Protein AF-A0A7J6S966-F1 (afdb_monomer)

Nearest PDB structures (foldseek):
  6do1-assembly2_B  TM=3.096E-01  e=7.064E+00  Homo sapiens
  6rz5-assembly2_B  TM=2.310E-01  e=6.744E+00  Homo sapiens
  6os0-assembly1_A  TM=2.079E-01  e=9.324E+00  Homo sapiens

Foldseek 3Di:
DLLCLLLLQLLCLFPVRVPPCRNVVVDDSVRVVVVVVVCLVVVLVVLCVQQNDVLSVLSVVLVCLVNVPLSVVQLPDQCSLQSVLLSQLSVLVSVCSSVVHDPPPACQSVLSSLLSSLVSLLVVLVVCLVRLVSCVRSNTDHDCNVPVPCLVSLVVSVVSLVCNLCSQVVCCVV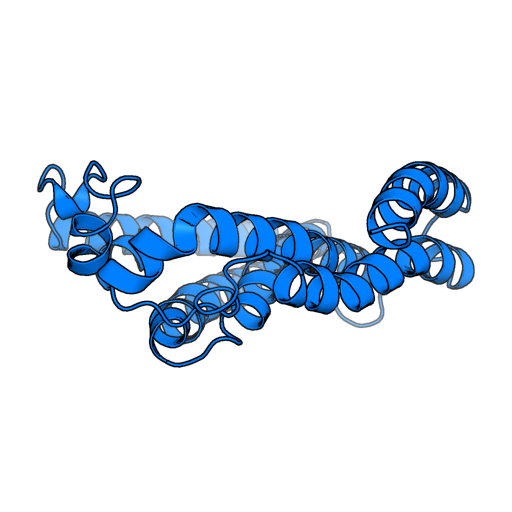VNDPVVSNVVSNVVSVVVNVVSVVD

Structure (mmCIF, N/CA/C/O backbone):
data_AF-A0A7J6S966-F1
#
_entry.id   AF-A0A7J6S966-F1
#
loop_
_atom_site.group_PDB
_atom_site.id
_atom_site.type_symbol
_atom_site.label_atom_id
_atom_site.label_alt_id
_atom_site.label_comp_id
_atom_site.label_asym_id
_atom_site.label_entity_id
_atom_site.label_seq_id
_atom_site.pdbx_PDB_ins_code
_atom_site.Cartn_x
_atom_site.Cartn_y
_atom_site.Cartn_z
_atom_site.occupancy
_atom_site.B_iso_or_equiv
_atom_site.auth_seq_id
_atom_site.auth_comp_id
_atom_site.auth_asym_id
_atom_site.auth_atom_id
_atom_site.pdbx_PDB_model_num
ATOM 1 N N . VAL A 1 1 ? 1.715 4.054 11.307 1.00 90.25 1 VAL A N 1
ATOM 2 C CA . VAL A 1 1 ? 1.375 4.825 12.532 1.00 90.25 1 VAL A CA 1
ATOM 3 C C . VAL A 1 1 ? 0.207 5.767 12.279 1.00 90.25 1 VAL A C 1
ATOM 5 O O . VAL A 1 1 ? -0.826 5.584 12.904 1.00 90.25 1 VAL A O 1
ATOM 8 N N . ILE A 1 2 ? 0.310 6.670 11.296 1.00 93.06 2 ILE A N 1
ATOM 9 C CA . ILE A 1 2 ? -0.736 7.652 10.942 1.00 93.06 2 ILE A CA 1
ATOM 10 C C . ILE A 1 2 ? -2.121 7.007 10.749 1.00 93.06 2 ILE A C 1
ATOM 12 O O . ILE A 1 2 ? -3.092 7.446 11.351 1.00 93.06 2 ILE A O 1
ATOM 16 N N . ASN A 1 3 ? -2.211 5.892 10.014 1.00 93.75 3 ASN A N 1
ATOM 17 C CA . ASN A 1 3 ? -3.479 5.167 9.851 1.00 93.75 3 ASN A CA 1
ATOM 18 C C . ASN A 1 3 ? -4.105 4.724 11.189 1.00 93.75 3 ASN A C 1
ATOM 20 O O . ASN A 1 3 ? -5.305 4.868 11.368 1.00 93.75 3 ASN A O 1
ATOM 24 N N . GLN A 1 4 ? -3.310 4.229 12.147 1.00 92.56 4 GLN A N 1
ATOM 25 C CA . GLN A 1 4 ? -3.840 3.850 13.466 1.00 92.56 4 GLN A CA 1
ATOM 26 C C . GLN A 1 4 ? -4.282 5.071 14.285 1.00 92.56 4 GLN A C 1
ATOM 28 O O . GLN A 1 4 ? -5.198 4.959 15.090 1.00 92.56 4 GLN A O 1
ATOM 33 N N . MET A 1 5 ? -3.657 6.237 14.080 1.00 94.81 5 MET A N 1
ATOM 34 C CA . MET A 1 5 ? -4.102 7.487 14.707 1.00 94.81 5 MET A CA 1
ATOM 35 C C . MET A 1 5 ? -5.484 7.897 14.188 1.00 94.81 5 MET A C 1
ATOM 37 O O . MET A 1 5 ? -6.343 8.267 14.980 1.00 94.81 5 MET A O 1
ATOM 41 N N . MET A 1 6 ? -5.716 7.779 12.878 1.00 93.50 6 MET A N 1
ATOM 42 C CA . MET A 1 6 ? -7.000 8.110 12.242 1.00 93.50 6 MET A CA 1
ATOM 43 C C . MET A 1 6 ? -8.108 7.092 12.547 1.00 93.50 6 MET A C 1
ATOM 45 O O . MET A 1 6 ? -9.288 7.439 12.569 1.00 93.50 6 MET A O 1
ATOM 49 N N . GLU A 1 7 ? -7.741 5.829 12.766 1.00 93.38 7 GLU A N 1
ATOM 50 C CA . GLU A 1 7 ? -8.684 4.726 12.981 1.00 93.38 7 GLU A CA 1
ATOM 51 C C . GLU A 1 7 ? -8.842 4.340 14.457 1.00 93.38 7 GLU A C 1
ATOM 53 O O . GLU A 1 7 ? -9.551 3.382 14.737 1.00 93.38 7 GLU A O 1
ATOM 58 N N . LYS A 1 8 ? -8.249 5.080 15.408 1.00 93.12 8 LYS A N 1
ATOM 59 C CA . LYS A 1 8 ? -8.198 4.726 16.842 1.00 93.12 8 LYS A CA 1
ATOM 60 C C . LYS A 1 8 ? -9.539 4.244 17.414 1.00 93.12 8 LYS A C 1
ATOM 62 O O . LYS A 1 8 ? -9.588 3.196 18.049 1.00 93.12 8 LYS A O 1
ATOM 67 N N . GLU A 1 9 ? -10.611 5.003 17.204 1.00 91.81 9 GLU A N 1
ATOM 68 C CA . GLU A 1 9 ? -11.943 4.679 17.737 1.00 91.81 9 GLU A CA 1
ATOM 69 C C . GLU A 1 9 ? -12.548 3.445 17.059 1.00 91.81 9 GLU A C 1
ATOM 71 O O . GLU A 1 9 ? -13.099 2.569 17.717 1.00 91.81 9 GLU A O 1
ATOM 76 N N . ARG A 1 10 ? -12.386 3.328 15.737 1.00 92.38 10 ARG A N 1
ATOM 77 C CA . ARG A 1 10 ? -12.873 2.175 14.962 1.00 92.38 10 ARG A CA 1
ATOM 78 C C . ARG A 1 10 ? -12.111 0.908 15.310 1.00 92.38 10 ARG A C 1
ATOM 80 O O . ARG A 1 10 ? -12.701 -0.162 15.412 1.00 92.38 10 ARG A O 1
ATOM 87 N N . ASP A 1 11 ? -10.808 1.039 15.529 1.00 92.12 11 ASP A N 1
ATOM 88 C CA . ASP A 1 11 ? -9.942 -0.052 15.941 1.00 92.12 11 ASP A CA 1
ATOM 89 C C . ASP A 1 11 ? -10.352 -0.612 17.310 1.00 92.12 11 ASP A C 1
ATOM 91 O O . ASP A 1 11 ? -10.197 -1.814 17.521 1.00 92.12 11 ASP A O 1
ATOM 95 N N . ALA A 1 12 ? -10.911 0.206 18.210 1.00 91.75 12 ALA A N 1
ATOM 96 C CA . ALA A 1 12 ? -11.446 -0.252 19.495 1.00 91.75 12 ALA A CA 1
ATOM 97 C C . ALA A 1 12 ? -12.686 -1.156 19.342 1.00 91.75 12 ALA A C 1
ATOM 99 O O . ALA A 1 12 ? -12.922 -2.020 20.186 1.00 91.75 12 ALA A O 1
ATOM 100 N N . ASN A 1 13 ? -13.430 -1.006 18.241 1.00 91.50 13 ASN A N 1
ATOM 101 C CA . ASN A 1 13 ? -14.691 -1.707 17.984 1.00 91.50 13 ASN A CA 1
ATOM 102 C C . ASN A 1 13 ? -14.534 -3.029 17.209 1.00 91.50 13 ASN A C 1
ATOM 104 O O . ASN A 1 13 ? -15.529 -3.714 16.983 1.00 91.50 13 ASN A O 1
ATOM 108 N N . MET A 1 14 ? -13.316 -3.414 16.804 1.00 91.00 14 MET A N 1
ATOM 109 C CA . MET A 1 14 ? -13.067 -4.691 16.113 1.00 91.00 14 MET A CA 1
ATOM 110 C C . MET A 1 14 ? -12.259 -5.646 16.992 1.00 91.00 14 MET A C 1
ATOM 112 O O . MET A 1 14 ? -11.242 -5.263 17.583 1.00 91.00 14 MET A O 1
ATOM 116 N N . ALA A 1 15 ? -12.646 -6.926 17.026 1.00 89.69 15 ALA A N 1
ATOM 117 C CA . ALA A 1 15 ? -12.010 -7.926 17.886 1.00 89.69 15 ALA A CA 1
ATOM 118 C C . ALA A 1 15 ? -10.508 -8.074 17.596 1.00 89.69 15 ALA A C 1
ATOM 120 O O . ALA A 1 15 ? -9.700 -8.219 18.516 1.00 89.69 15 ALA A O 1
ATOM 121 N N . ARG A 1 16 ? -10.134 -7.959 16.317 1.00 88.69 16 ARG A N 1
ATOM 122 C CA . ARG A 1 16 ? -8.750 -8.056 15.839 1.00 88.69 16 ARG A CA 1
ATOM 123 C C . ARG A 1 16 ? -7.862 -6.887 16.278 1.00 88.69 16 ARG A C 1
ATOM 125 O O . ARG A 1 16 ? -6.660 -7.068 16.456 1.00 88.69 16 ARG A O 1
ATOM 132 N N . THR A 1 17 ? -8.406 -5.678 16.399 1.00 92.00 17 THR A N 1
ATOM 133 C CA . THR A 1 17 ? -7.600 -4.445 16.511 1.00 92.00 17 THR A CA 1
ATOM 134 C C . THR A 1 17 ? -7.742 -3.723 17.840 1.00 92.00 17 THR A C 1
ATOM 136 O O . THR A 1 17 ? -6.920 -2.855 18.128 1.00 92.00 17 THR A O 1
ATOM 139 N N . LYS A 1 18 ? -8.698 -4.119 18.687 1.00 91.75 18 LYS A N 1
ATOM 140 C CA . LYS A 1 18 ? -8.921 -3.506 20.005 1.00 91.75 18 LYS A CA 1
ATOM 141 C C . LYS A 1 18 ? -7.689 -3.516 20.913 1.00 91.75 18 LYS A C 1
ATOM 143 O O . LYS A 1 18 ? -7.536 -2.642 21.753 1.00 91.75 18 LYS A O 1
ATOM 148 N N . ASN A 1 19 ? -6.781 -4.473 20.704 1.00 94.06 19 ASN A N 1
ATOM 149 C CA . ASN A 1 19 ? -5.549 -4.632 21.481 1.00 94.06 19 ASN A CA 1
ATOM 150 C C . ASN A 1 19 ? -4.352 -3.834 20.923 1.00 94.06 19 ASN A C 1
ATOM 152 O O . ASN A 1 19 ? -3.231 -3.981 21.415 1.00 94.06 19 ASN A O 1
ATOM 156 N N . ARG A 1 20 ? -4.547 -3.011 19.881 1.00 93.62 20 ARG A N 1
ATOM 157 C CA . ARG A 1 20 ? -3.479 -2.166 19.321 1.00 93.62 20 ARG A CA 1
ATOM 158 C C . ARG A 1 20 ? -3.015 -1.106 20.339 1.00 93.62 20 ARG A C 1
ATOM 160 O O . ARG A 1 20 ? -3.783 -0.731 21.229 1.00 93.62 20 ARG A O 1
ATOM 167 N N . PRO A 1 21 ? -1.786 -0.568 20.206 1.00 93.25 21 PRO A N 1
ATOM 168 C CA . PRO A 1 21 ? -1.226 0.370 21.185 1.00 93.25 21 PRO A CA 1
ATOM 169 C C . PRO A 1 21 ? -2.032 1.662 21.401 1.00 93.25 21 PRO A C 1
ATOM 171 O O . PRO A 1 21 ? -2.070 2.166 22.518 1.00 93.25 21 PRO A O 1
ATOM 174 N N . LEU A 1 22 ? -2.685 2.191 20.357 1.00 93.00 22 LEU A N 1
ATOM 175 C CA . LEU A 1 22 ? -3.459 3.439 20.432 1.00 93.00 22 LEU A CA 1
ATOM 176 C C . LEU A 1 22 ? -4.863 3.269 21.051 1.00 93.00 22 LEU A C 1
ATOM 178 O O . LEU A 1 22 ? -5.199 4.060 21.934 1.00 93.00 22 LEU A O 1
ATOM 182 N N . PRO A 1 23 ? -5.680 2.264 20.665 1.00 91.50 23 PRO A N 1
ATOM 183 C CA . PRO A 1 23 ? -6.947 1.976 21.347 1.00 91.50 23 PRO A CA 1
ATOM 184 C C . PRO A 1 23 ? -6.775 1.626 22.829 1.00 91.50 23 PRO A C 1
ATOM 186 O O . PRO A 1 23 ? -7.567 2.061 23.655 1.00 91.50 23 PRO A O 1
ATOM 189 N N . THR A 1 24 ? -5.713 0.887 23.175 1.00 92.38 24 THR A N 1
ATOM 190 C CA . THR A 1 24 ? -5.420 0.480 24.565 1.00 92.38 24 THR A CA 1
ATOM 191 C C . THR A 1 24 ? -4.757 1.568 25.409 1.00 92.38 24 THR A C 1
ATOM 193 O O . THR A 1 24 ? -4.540 1.363 26.599 1.00 92.38 24 THR A O 1
ATOM 196 N N . GLY A 1 25 ? -4.390 2.707 24.814 1.00 91.62 25 GLY A N 1
ATOM 197 C CA . GLY A 1 25 ? -3.729 3.806 25.522 1.00 91.62 25 GLY A CA 1
ATOM 198 C C . GLY A 1 25 ? -2.271 3.545 25.920 1.00 91.62 25 GLY A C 1
ATOM 199 O O . GLY A 1 25 ? -1.690 4.374 26.612 1.00 91.62 25 GLY A O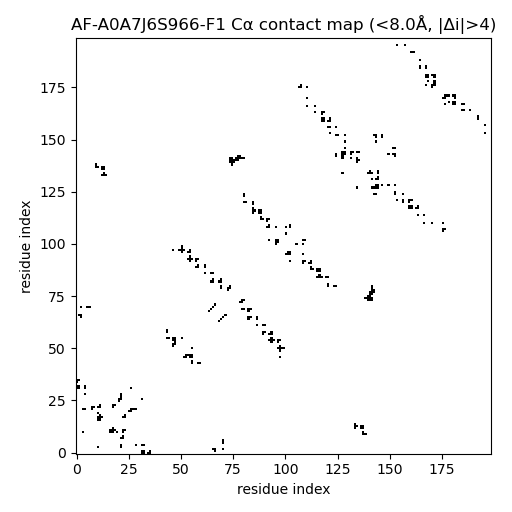 1
ATOM 200 N N . ARG A 1 26 ? -1.646 2.447 25.463 1.00 93.94 26 ARG A N 1
ATOM 201 C CA . ARG A 1 26 ? -0.211 2.166 25.699 1.00 93.94 26 ARG A CA 1
ATOM 202 C C . ARG A 1 26 ? 0.707 3.220 25.078 1.00 93.94 26 ARG A C 1
ATOM 204 O O . ARG A 1 26 ? 1.833 3.391 25.527 1.00 93.94 26 ARG A O 1
ATOM 211 N N . ILE A 1 27 ? 0.237 3.885 24.022 1.00 94.50 27 ILE A N 1
ATOM 212 C CA . ILE A 1 27 ? 0.906 5.016 23.376 1.00 94.50 27 ILE A CA 1
ATOM 213 C C . ILE A 1 27 ? -0.102 6.162 23.277 1.00 94.50 27 ILE A C 1
ATOM 215 O O . ILE A 1 27 ? -1.255 5.954 22.897 1.00 94.50 27 ILE A O 1
ATOM 219 N N . THR A 1 28 ? 0.329 7.379 23.601 1.00 94.56 28 THR A N 1
ATOM 220 C CA . THR A 1 28 ? -0.503 8.586 23.473 1.00 94.56 28 THR A CA 1
ATOM 221 C C . THR A 1 28 ? -0.520 9.115 22.032 1.00 94.56 28 THR A C 1
ATOM 223 O O . THR A 1 28 ? 0.403 8.880 21.250 1.00 94.56 28 THR A O 1
ATOM 226 N N . MET A 1 29 ? -1.559 9.874 21.664 1.00 94.06 29 MET A N 1
ATOM 227 C CA . MET A 1 29 ? -1.665 10.474 20.322 1.00 94.06 29 MET A CA 1
ATOM 228 C C . MET A 1 29 ? -0.462 11.370 19.959 1.00 94.06 29 MET A C 1
ATOM 230 O O . MET A 1 29 ? 0.039 11.226 18.842 1.00 94.06 29 MET A O 1
ATOM 234 N N . PRO A 1 30 ? 0.069 12.228 20.861 1.00 95.62 30 PRO A N 1
ATOM 235 C CA . PRO A 1 30 ? 1.265 13.017 20.567 1.00 95.62 30 PRO A CA 1
ATOM 236 C C . PRO A 1 30 ? 2.510 12.155 20.333 1.00 95.62 30 PRO A C 1
ATOM 238 O O . PRO A 1 30 ? 3.232 12.390 19.368 1.00 95.62 30 PRO A O 1
ATOM 241 N N . GLN A 1 31 ? 2.737 11.117 21.149 1.00 96.00 31 GLN A N 1
ATOM 242 C CA . GLN A 1 31 ? 3.871 10.197 20.967 1.00 96.00 31 GLN A CA 1
ATOM 243 C C . GLN A 1 31 ? 3.808 9.485 19.612 1.00 96.00 31 GLN A C 1
ATOM 245 O O . GLN A 1 31 ? 4.813 9.402 18.906 1.00 96.00 31 GLN A O 1
ATOM 250 N N . ALA A 1 32 ? 2.621 9.013 19.218 1.00 95.94 32 ALA A N 1
ATOM 251 C CA . ALA A 1 32 ? 2.421 8.410 17.905 1.00 95.94 32 ALA A CA 1
ATOM 252 C C . ALA A 1 32 ? 2.655 9.417 16.767 1.00 95.94 32 ALA A C 1
ATOM 254 O O . ALA A 1 32 ? 3.269 9.058 15.765 1.00 95.94 32 ALA A O 1
ATOM 255 N N . GLY A 1 33 ? 2.221 10.671 16.931 1.00 96.38 33 GLY A N 1
ATOM 256 C CA . GLY A 1 33 ? 2.454 11.746 15.963 1.00 96.38 33 GLY A CA 1
ATOM 257 C C . GLY A 1 33 ? 3.937 12.068 15.777 1.00 96.38 33 GLY A C 1
ATOM 258 O O . GLY A 1 33 ? 4.413 12.106 14.644 1.00 96.38 33 GLY A O 1
ATOM 259 N N . VAL A 1 34 ? 4.687 12.212 16.875 1.00 97.31 34 VAL A N 1
ATOM 260 C CA . VAL A 1 34 ? 6.143 12.436 16.835 1.00 97.31 34 VAL A CA 1
ATOM 261 C C . VAL A 1 34 ? 6.847 11.256 16.173 1.00 97.31 34 VAL A C 1
ATOM 263 O O . VAL A 1 34 ? 7.631 11.451 15.248 1.00 97.31 34 VAL A O 1
ATOM 266 N N . PHE A 1 35 ? 6.528 10.024 16.579 1.00 96.81 35 PHE A N 1
ATOM 267 C CA . PHE A 1 35 ? 7.128 8.829 15.987 1.00 96.81 35 PHE A CA 1
ATOM 268 C C . PHE A 1 35 ? 6.816 8.712 14.486 1.00 96.81 35 PHE A C 1
ATOM 270 O O . PHE A 1 35 ? 7.702 8.399 13.689 1.00 96.81 35 PHE A O 1
ATOM 277 N N . ALA A 1 36 ? 5.582 9.019 14.073 1.00 96.12 36 ALA A N 1
ATOM 278 C CA . ALA A 1 36 ? 5.199 9.060 12.664 1.00 96.12 36 ALA A CA 1
ATOM 279 C C . ALA A 1 36 ? 5.984 10.121 11.880 1.00 96.12 36 ALA A C 1
ATOM 281 O O . ALA A 1 36 ? 6.499 9.814 10.808 1.00 96.12 36 ALA A O 1
ATOM 282 N N . GLY A 1 37 ? 6.101 11.340 12.414 1.00 96.69 37 GLY A N 1
ATOM 283 C CA . GLY A 1 37 ? 6.846 12.426 11.778 1.00 96.69 37 GLY A CA 1
ATOM 284 C C . GLY A 1 37 ? 8.329 12.095 11.627 1.00 96.69 37 GLY A C 1
ATOM 285 O O . GLY A 1 37 ? 8.873 12.195 10.533 1.00 96.69 37 GLY A O 1
ATOM 286 N N . VAL A 1 38 ? 8.967 11.613 12.697 1.00 97.62 38 VAL A N 1
ATOM 287 C CA . VAL A 1 38 ? 10.391 11.240 12.690 1.00 97.62 38 VAL A CA 1
ATOM 288 C C . VAL A 1 38 ? 10.661 10.113 11.694 1.00 97.62 38 VAL A C 1
ATOM 290 O O . VAL A 1 38 ? 11.548 10.244 10.855 1.00 97.62 38 VAL A O 1
ATOM 293 N N . THR A 1 39 ? 9.885 9.027 11.734 1.00 96.69 39 THR A N 1
ATOM 294 C CA . THR A 1 39 ? 10.091 7.888 10.820 1.00 96.69 39 THR A CA 1
ATOM 295 C C . THR A 1 39 ? 9.811 8.246 9.362 1.00 96.69 39 THR A C 1
ATOM 297 O O . THR A 1 39 ? 10.560 7.821 8.484 1.00 96.69 39 THR A O 1
ATOM 300 N N . CYS A 1 40 ? 8.788 9.064 9.091 1.00 96.19 40 CYS A N 1
ATOM 301 C CA . CYS A 1 40 ? 8.481 9.530 7.739 1.00 96.19 40 CYS A CA 1
ATOM 302 C C . CYS A 1 40 ? 9.595 10.430 7.185 1.00 96.19 40 CYS A C 1
ATOM 304 O O . CYS A 1 40 ? 10.051 10.217 6.060 1.00 96.19 40 CYS A O 1
ATOM 306 N N . SER A 1 41 ? 10.070 11.397 7.975 1.00 96.75 41 SER A N 1
ATOM 307 C CA . SER A 1 41 ? 11.142 12.312 7.569 1.00 96.75 41 SER A CA 1
ATOM 308 C C . SER A 1 41 ? 12.471 11.585 7.377 1.00 96.75 41 SER A C 1
ATOM 310 O O . SER A 1 41 ? 13.112 11.760 6.344 1.00 96.75 41 SER A O 1
ATOM 312 N N . LEU A 1 42 ? 12.864 10.721 8.321 1.00 97.81 42 LEU A N 1
ATOM 313 C CA . LEU A 1 42 ? 14.101 9.941 8.216 1.00 97.81 42 LEU A CA 1
ATOM 314 C C . LEU A 1 42 ? 14.062 8.968 7.036 1.00 97.81 42 LEU A C 1
ATOM 316 O O . LEU A 1 42 ? 15.010 8.924 6.260 1.00 97.81 42 LEU A O 1
ATOM 320 N N . GLY A 1 43 ? 12.965 8.225 6.857 1.00 96.56 43 GLY A N 1
ATOM 321 C CA . GLY A 1 43 ? 12.821 7.299 5.731 1.00 96.56 43 GLY A CA 1
ATOM 322 C C . GLY A 1 43 ? 12.892 8.012 4.379 1.00 96.56 43 GLY A C 1
ATOM 323 O O . GLY A 1 43 ? 13.586 7.557 3.473 1.00 96.56 43 GLY A O 1
ATOM 324 N N . THR A 1 44 ? 12.244 9.175 4.267 1.00 96.75 44 THR A N 1
ATOM 325 C CA . THR A 1 44 ? 12.307 10.008 3.056 1.00 96.75 44 THR A CA 1
ATOM 326 C C . THR A 1 44 ? 13.719 10.533 2.811 1.00 96.75 44 THR A C 1
ATOM 328 O O . THR A 1 44 ? 14.205 10.462 1.685 1.00 96.75 44 THR A O 1
ATOM 331 N N . ALA A 1 45 ? 14.404 11.016 3.853 1.00 97.69 45 ALA A N 1
ATOM 332 C CA . ALA A 1 45 ? 15.779 11.492 3.743 1.00 97.69 45 ALA A CA 1
ATOM 333 C C . ALA A 1 45 ? 16.732 10.371 3.305 1.00 97.69 45 ALA A C 1
ATOM 335 O O . ALA A 1 45 ? 17.569 10.592 2.433 1.00 97.69 45 ALA A O 1
ATOM 336 N N . ILE A 1 46 ? 16.586 9.160 3.848 1.00 97.38 46 ILE A N 1
ATOM 337 C CA . ILE A 1 46 ? 17.381 7.997 3.429 1.00 97.38 46 ILE A CA 1
ATOM 338 C C . ILE A 1 46 ? 17.148 7.702 1.946 1.00 97.38 46 ILE A C 1
ATOM 340 O O . ILE A 1 46 ? 18.110 7.601 1.191 1.00 97.38 46 ILE A O 1
ATOM 344 N N . LEU A 1 47 ? 15.889 7.624 1.502 1.00 96.81 47 LEU A N 1
ATOM 345 C CA . LEU A 1 47 ? 15.575 7.364 0.093 1.00 96.81 47 LEU A CA 1
ATOM 346 C C . LEU A 1 47 ? 16.109 8.456 -0.836 1.00 96.81 47 LEU A C 1
ATOM 348 O O . LEU A 1 47 ? 16.616 8.137 -1.909 1.00 96.81 47 LEU A O 1
ATOM 352 N N . PHE A 1 48 ? 16.052 9.716 -0.404 1.00 96.94 48 PHE A N 1
ATOM 353 C CA . PHE A 1 48 ? 16.610 10.835 -1.156 1.00 96.94 48 PHE A CA 1
ATOM 354 C C . PHE A 1 48 ? 18.126 10.709 -1.329 1.00 96.94 48 PHE A C 1
ATOM 356 O O . PHE A 1 48 ? 18.639 10.916 -2.423 1.00 96.94 48 PHE A O 1
ATOM 363 N N . ASN A 1 49 ? 18.842 10.335 -0.267 1.00 96.62 49 ASN A N 1
ATOM 364 C CA . ASN A 1 49 ? 20.297 10.189 -0.316 1.00 96.62 49 ASN A CA 1
ATOM 365 C C . ASN A 1 49 ? 20.742 8.946 -1.100 1.00 96.62 49 ASN A C 1
ATOM 367 O O . ASN A 1 49 ? 21.773 8.990 -1.761 1.00 96.62 49 ASN A O 1
ATOM 371 N N . VAL A 1 50 ? 19.987 7.846 -1.030 1.00 95.06 50 VAL A N 1
ATOM 372 C CA . VAL A 1 50 ? 20.375 6.572 -1.660 1.00 95.06 50 VAL A CA 1
ATOM 373 C C . VAL A 1 50 ? 19.958 6.499 -3.130 1.00 95.06 50 VAL A C 1
ATOM 375 O O . VAL A 1 50 ? 20.736 6.030 -3.952 1.00 95.06 50 VAL A O 1
ATOM 378 N N . GLY A 1 51 ? 18.746 6.939 -3.473 1.00 92.12 51 GLY A N 1
ATOM 379 C CA . GLY A 1 51 ? 18.195 6.801 -4.828 1.00 92.12 51 GLY A CA 1
ATOM 380 C C . GLY A 1 51 ? 17.762 8.115 -5.482 1.00 92.12 51 GLY A C 1
ATOM 381 O O . GLY A 1 51 ? 17.190 8.099 -6.570 1.00 92.12 51 GLY A O 1
ATOM 382 N N . GLY A 1 52 ? 18.009 9.256 -4.837 1.00 95.19 52 GLY A N 1
ATOM 383 C CA . GLY A 1 52 ? 17.701 10.575 -5.381 1.00 95.19 52 GLY A CA 1
ATOM 384 C C . GLY A 1 52 ? 16.251 11.037 -5.164 1.00 95.19 52 GLY A C 1
ATOM 385 O O . GLY A 1 52 ? 15.495 10.464 -4.373 1.00 95.19 52 GLY A O 1
ATOM 386 N N . PRO A 1 53 ? 15.824 12.103 -5.866 1.00 95.62 53 PRO A N 1
ATOM 387 C CA . PRO A 1 53 ? 14.525 12.738 -5.638 1.00 95.62 53 PRO A CA 1
ATOM 388 C C . PRO A 1 53 ? 13.330 11.860 -6.028 1.00 95.62 53 PRO A C 1
ATOM 390 O O . PRO A 1 53 ? 12.286 11.939 -5.384 1.00 95.62 53 PRO A O 1
ATOM 393 N N . MET A 1 54 ? 13.468 11.010 -7.050 1.00 95.44 54 MET A N 1
ATOM 394 C CA . MET A 1 54 ? 12.364 10.193 -7.561 1.00 95.44 54 MET A CA 1
ATOM 395 C C . MET A 1 54 ? 11.828 9.171 -6.537 1.00 95.44 54 MET A C 1
ATOM 397 O O . MET A 1 54 ? 10.634 9.229 -6.230 1.00 95.44 54 MET A O 1
ATOM 401 N N . PRO A 1 55 ? 12.640 8.277 -5.933 1.00 96.00 55 PRO A N 1
ATOM 402 C CA . PRO A 1 55 ? 12.129 7.321 -4.948 1.00 96.00 55 PRO A CA 1
ATOM 403 C C . PRO A 1 55 ? 11.601 8.007 -3.684 1.00 96.00 55 PRO A C 1
ATOM 405 O O . PRO A 1 55 ? 10.605 7.555 -3.119 1.00 96.00 55 PRO A O 1
ATOM 408 N N . ALA A 1 56 ? 12.206 9.124 -3.266 1.00 96.88 56 AL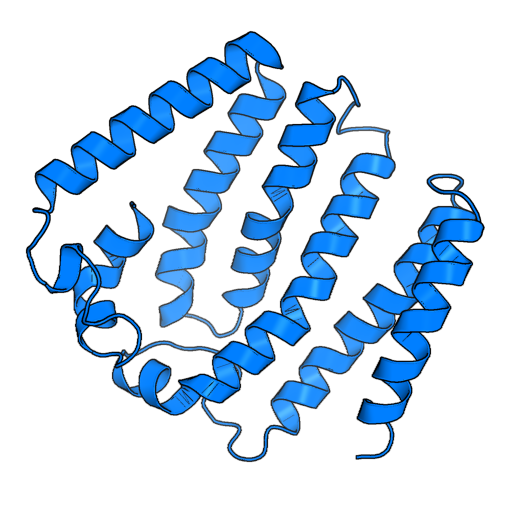A A N 1
ATOM 409 C CA . ALA A 1 56 ? 11.710 9.926 -2.149 1.00 96.88 56 ALA A CA 1
ATOM 410 C C . ALA A 1 56 ? 10.323 10.529 -2.445 1.00 96.88 56 ALA A C 1
ATOM 412 O O . ALA A 1 56 ? 9.422 10.455 -1.607 1.00 96.88 56 ALA A O 1
ATOM 413 N N . ALA A 1 57 ? 10.119 11.065 -3.654 1.00 96.25 57 ALA A N 1
ATOM 414 C CA . ALA A 1 57 ? 8.831 11.603 -4.086 1.00 96.25 57 ALA A CA 1
ATOM 415 C C . ALA A 1 57 ? 7.750 10.515 -4.155 1.00 96.25 57 ALA A C 1
ATOM 417 O O . ALA A 1 57 ? 6.634 10.723 -3.669 1.00 96.25 57 ALA A O 1
ATOM 418 N N . VAL A 1 58 ? 8.075 9.332 -4.690 1.00 96.00 58 VAL A N 1
ATOM 419 C CA . VAL A 1 58 ? 7.147 8.188 -4.723 1.00 96.00 58 VAL A CA 1
ATOM 420 C C . VAL A 1 58 ? 6.821 7.703 -3.306 1.00 96.00 58 VAL A C 1
ATOM 422 O O . VAL A 1 58 ? 5.659 7.416 -3.014 1.00 96.00 58 VAL A O 1
ATOM 425 N N . ALA A 1 59 ? 7.790 7.676 -2.387 1.00 96.62 59 ALA A N 1
ATOM 426 C CA . ALA A 1 59 ? 7.565 7.300 -0.988 1.00 96.62 59 ALA A CA 1
ATOM 427 C C . ALA A 1 59 ? 6.624 8.264 -0.254 1.00 96.62 59 ALA A C 1
ATOM 429 O O . ALA A 1 59 ? 5.661 7.827 0.382 1.00 96.62 59 ALA A O 1
ATOM 430 N N . LEU A 1 60 ? 6.849 9.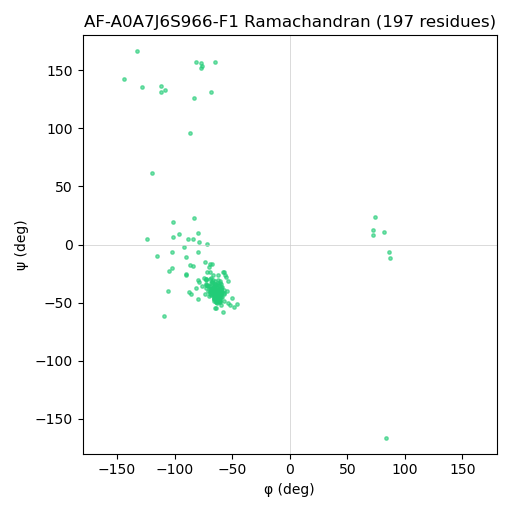574 -0.391 1.00 96.38 60 LEU A N 1
ATOM 431 C CA . LEU A 1 60 ? 5.957 10.595 0.165 1.00 96.38 60 LEU A CA 1
ATOM 432 C C . LEU A 1 60 ? 4.558 10.509 -0.448 1.00 96.38 60 LEU A C 1
ATOM 434 O O . LEU A 1 60 ? 3.564 10.547 0.278 1.00 96.38 60 LEU A O 1
ATOM 438 N N . SER A 1 61 ? 4.478 10.318 -1.766 1.00 95.88 61 SER A N 1
ATOM 439 C CA . SER A 1 61 ? 3.208 10.125 -2.472 1.00 95.88 61 SER A CA 1
ATOM 440 C C . SER A 1 61 ? 2.477 8.881 -1.971 1.00 95.88 61 SER A C 1
ATOM 442 O O . SER A 1 61 ? 1.265 8.917 -1.789 1.00 95.88 61 SER A O 1
ATOM 444 N N . THR A 1 62 ? 3.203 7.803 -1.664 1.00 96.00 62 THR A N 1
ATOM 445 C CA . THR A 1 62 ? 2.642 6.577 -1.075 1.00 96.00 62 THR A CA 1
ATOM 446 C C . THR A 1 62 ? 2.062 6.850 0.310 1.00 96.00 62 THR A C 1
ATOM 448 O O . THR A 1 62 ? 0.929 6.457 0.594 1.00 96.00 62 THR A O 1
ATOM 451 N N . ALA A 1 63 ? 2.800 7.558 1.170 1.00 95.44 63 ALA A N 1
ATOM 452 C CA . ALA A 1 63 ? 2.328 7.925 2.502 1.00 95.44 63 ALA A CA 1
ATOM 453 C C . ALA A 1 63 ? 1.081 8.825 2.436 1.00 95.44 63 ALA A C 1
ATOM 455 O O . ALA A 1 63 ? 0.105 8.578 3.152 1.00 95.44 63 ALA A O 1
ATOM 456 N N . ALA A 1 64 ? 1.082 9.823 1.549 1.00 95.25 64 ALA A N 1
ATOM 457 C CA . ALA A 1 64 ? -0.055 10.710 1.317 1.00 95.25 64 ALA A CA 1
ATOM 458 C C . ALA A 1 64 ? -1.266 9.945 0.763 1.00 95.25 64 ALA A C 1
ATOM 460 O O . ALA A 1 64 ? -2.354 10.034 1.328 1.00 95.25 64 ALA A O 1
ATOM 461 N N . LEU A 1 65 ? -1.084 9.120 -0.273 1.00 95.69 65 LEU A N 1
ATOM 462 C CA . LEU A 1 65 ? -2.147 8.302 -0.860 1.00 95.69 65 LEU A CA 1
ATOM 463 C C . LEU A 1 65 ? -2.762 7.360 0.180 1.00 95.69 65 LEU A C 1
ATOM 465 O O . LEU A 1 65 ? -3.984 7.269 0.299 1.00 95.69 65 LEU A O 1
ATOM 469 N N . TYR A 1 66 ? -1.928 6.696 0.980 1.00 95.00 66 TYR A N 1
ATOM 470 C CA . TYR A 1 66 ? -2.403 5.764 1.995 1.00 95.00 66 TYR A CA 1
ATOM 471 C C . TYR A 1 66 ? -3.198 6.477 3.098 1.00 95.00 66 TYR A C 1
ATOM 473 O O . TYR A 1 66 ? -4.277 6.029 3.476 1.00 95.00 66 TYR A O 1
ATOM 481 N N . THR A 1 67 ? -2.685 7.595 3.615 1.00 93.88 67 THR A N 1
ATOM 482 C CA . THR A 1 67 ? -3.252 8.255 4.803 1.00 93.88 67 THR A CA 1
ATOM 483 C C . THR A 1 67 ? -4.355 9.254 4.475 1.00 93.88 67 THR A C 1
ATOM 485 O O . THR A 1 67 ? -5.372 9.288 5.160 1.00 93.88 67 THR A O 1
ATOM 488 N N . MET A 1 68 ? -4.196 10.047 3.418 1.00 94.12 68 MET A N 1
ATOM 489 C CA . MET A 1 68 ? -5.130 11.119 3.062 1.00 94.12 68 MET A CA 1
ATOM 490 C C . MET A 1 68 ? -6.248 10.647 2.134 1.00 94.12 68 MET A C 1
ATOM 492 O O . MET A 1 68 ? -7.324 11.241 2.142 1.00 94.12 68 MET A O 1
ATOM 496 N N . VAL A 1 69 ? -6.023 9.589 1.347 1.00 94.56 69 VAL A N 1
ATOM 497 C CA . VAL A 1 69 ? -7.017 9.087 0.384 1.00 94.56 69 VAL A CA 1
ATOM 498 C C . VAL A 1 69 ? -7.584 7.749 0.838 1.00 94.56 69 VAL A C 1
ATOM 500 O O . VAL A 1 69 ? -8.780 7.655 1.110 1.00 94.56 69 VAL A O 1
ATOM 503 N N . TYR A 1 70 ? -6.747 6.721 0.973 1.00 94.31 70 TYR A N 1
ATOM 504 C CA . TYR A 1 70 ? -7.213 5.367 1.276 1.00 94.31 70 TYR A CA 1
ATOM 505 C C . TYR A 1 70 ? -7.876 5.260 2.655 1.00 94.31 70 TYR A C 1
ATOM 507 O O . TYR A 1 70 ? -9.030 4.836 2.731 1.00 94.31 70 TYR A O 1
ATOM 515 N N . THR A 1 71 ? -7.206 5.678 3.736 1.00 93.06 71 THR A N 1
ATOM 516 C CA . THR A 1 71 ? -7.751 5.595 5.105 1.00 93.06 71 THR A CA 1
ATOM 517 C C . THR A 1 71 ? -9.158 6.208 5.240 1.00 93.06 71 THR A C 1
ATOM 519 O O . THR A 1 71 ? -10.058 5.502 5.700 1.00 93.06 71 THR A O 1
ATOM 522 N N . PRO A 1 72 ? -9.432 7.458 4.809 1.00 93.50 72 PRO A N 1
ATOM 523 C CA . PRO A 1 72 ? -10.786 8.008 4.885 1.00 93.50 72 PRO A CA 1
ATOM 524 C C . PRO A 1 72 ? -11.756 7.380 3.876 1.00 93.50 72 PRO A C 1
ATOM 526 O O . PRO A 1 72 ? -12.966 7.408 4.104 1.00 93.50 72 PRO A O 1
ATOM 529 N N . MET A 1 73 ? -11.276 6.811 2.767 1.00 93.81 73 MET A N 1
ATOM 530 C CA . MET A 1 73 ? -12.144 6.161 1.784 1.00 93.81 73 MET A CA 1
ATOM 531 C C . MET A 1 73 ? -12.784 4.882 2.326 1.00 93.81 73 MET A C 1
ATOM 533 O O . MET A 1 73 ? -13.920 4.590 1.956 1.00 93.81 73 MET A O 1
ATOM 537 N N . LYS A 1 74 ? -12.133 4.172 3.258 1.00 92.38 74 LYS A N 1
ATOM 538 C CA . LYS A 1 74 ? -12.670 2.929 3.846 1.00 92.38 74 LYS A CA 1
ATOM 539 C C . LYS A 1 74 ? -14.047 3.080 4.502 1.00 92.38 74 LYS A C 1
ATOM 541 O O . LYS A 1 74 ? -14.772 2.099 4.629 1.00 92.38 74 LYS A O 1
ATOM 546 N N . VAL A 1 75 ? -14.418 4.287 4.930 1.00 92.19 75 VAL A N 1
ATOM 547 C CA . VAL A 1 75 ? -15.733 4.578 5.538 1.00 92.19 75 VAL A CA 1
ATOM 548 C C . VAL A 1 75 ? -16.699 5.266 4.575 1.00 92.19 75 VAL A C 1
ATOM 550 O O . VAL A 1 75 ? -17.865 5.462 4.904 1.00 92.19 75 VAL A O 1
ATOM 553 N N . LYS A 1 76 ? -16.227 5.645 3.382 1.00 91.62 76 LYS A N 1
ATOM 554 C CA . LYS A 1 76 ? -17.006 6.384 2.380 1.00 91.62 76 LYS A CA 1
ATOM 555 C C . LYS A 1 76 ? -17.437 5.499 1.216 1.00 91.62 76 LYS A C 1
ATOM 557 O O . LYS A 1 76 ? -18.570 5.635 0.761 1.00 91.62 76 LYS A O 1
ATOM 562 N N . SER A 1 77 ? -16.561 4.607 0.749 1.00 92.31 77 SER A N 1
ATOM 563 C CA . SER A 1 77 ? -16.730 3.900 -0.521 1.00 92.31 77 SER A CA 1
ATOM 564 C C . SER A 1 77 ? -16.217 2.450 -0.482 1.00 92.31 77 SER A C 1
ATOM 566 O O . SER A 1 77 ? -15.138 2.206 0.073 1.00 92.31 77 SER A O 1
ATOM 568 N N . PRO A 1 78 ? -16.915 1.504 -1.146 1.00 87.88 78 PRO A N 1
ATOM 569 C CA . PRO A 1 78 ? -16.448 0.127 -1.332 1.00 87.88 78 PRO A CA 1
ATOM 570 C C . PRO A 1 78 ? -15.220 0.017 -2.245 1.00 87.88 78 PRO A C 1
ATOM 572 O O . PRO A 1 78 ? -14.505 -0.979 -2.178 1.00 87.88 78 PRO A O 1
ATOM 575 N N . TYR A 1 79 ? -14.912 1.057 -3.027 1.00 89.25 79 TYR A N 1
ATOM 576 C CA . TYR A 1 79 ? -13.733 1.121 -3.903 1.00 89.25 79 TYR A CA 1
ATOM 577 C C . TYR A 1 79 ? -12.427 1.470 -3.166 1.00 89.25 79 TYR A C 1
ATOM 579 O O . TYR A 1 79 ? -11.396 1.726 -3.786 1.00 89.25 79 TYR A O 1
ATOM 587 N N . ASN A 1 80 ? -12.439 1.486 -1.828 1.00 91.88 80 ASN A N 1
ATOM 588 C CA . ASN A 1 80 ? -11.241 1.758 -1.035 1.00 91.88 80 ASN A CA 1
ATOM 589 C C . ASN A 1 80 ? -10.121 0.734 -1.295 1.00 91.88 80 ASN A C 1
ATOM 591 O O . ASN A 1 80 ? -8.949 1.108 -1.301 1.00 91.88 80 ASN A O 1
ATOM 595 N N . THR A 1 81 ? -10.468 -0.527 -1.573 1.00 91.62 81 THR A N 1
ATOM 596 C CA . THR A 1 81 ? -9.498 -1.598 -1.838 1.00 91.62 81 THR A CA 1
ATOM 597 C C . THR A 1 81 ? -8.651 -1.313 -3.077 1.00 91.62 81 THR A C 1
ATOM 599 O O . THR A 1 81 ? -7.463 -1.624 -3.067 1.00 91.62 81 THR A O 1
ATOM 602 N N . HIS A 1 82 ? -9.195 -0.652 -4.105 1.00 93.00 82 HIS A N 1
ATOM 603 C CA . HIS A 1 82 ? -8.440 -0.264 -5.304 1.00 93.00 82 HIS A CA 1
ATOM 604 C C . HIS A 1 82 ? -7.322 0.718 -4.971 1.00 93.00 82 HIS A C 1
ATOM 606 O O . HIS A 1 82 ? -6.163 0.480 -5.302 1.00 93.00 82 HIS A O 1
ATOM 612 N N . ILE A 1 83 ? -7.651 1.789 -4.245 1.00 94.19 83 ILE A N 1
ATOM 613 C CA . ILE A 1 83 ? -6.662 2.792 -3.831 1.00 94.19 83 ILE A CA 1
ATOM 614 C C . ILE A 1 83 ? -5.657 2.189 -2.847 1.00 94.19 83 ILE A C 1
ATOM 616 O O . ILE A 1 83 ? -4.459 2.455 -2.944 1.00 94.19 83 ILE A O 1
ATOM 620 N N . GLY A 1 84 ? -6.132 1.345 -1.928 1.00 93.19 84 GLY A N 1
ATOM 621 C CA . GLY A 1 84 ? -5.278 0.615 -0.997 1.00 93.19 84 GLY A CA 1
ATOM 622 C C . GLY A 1 84 ? -4.276 -0.291 -1.711 1.00 93.19 84 GLY A C 1
ATOM 623 O O . GLY A 1 84 ? -3.114 -0.323 -1.315 1.00 93.19 84 GLY A O 1
ATOM 624 N N . SER A 1 85 ? -4.697 -0.963 -2.787 1.00 94.25 85 SER A N 1
ATOM 625 C CA . SER A 1 85 ? -3.835 -1.878 -3.546 1.00 94.25 85 SER A CA 1
ATOM 626 C C . SER A 1 85 ? -2.792 -1.133 -4.384 1.00 94.25 85 SER A C 1
ATOM 628 O O . SER A 1 85 ? -1.626 -1.522 -4.432 1.00 94.25 85 SER A O 1
ATOM 630 N N . ILE A 1 86 ? -3.170 0.013 -4.962 1.00 95.25 86 ILE A N 1
ATOM 631 C CA . ILE A 1 86 ? -2.223 0.930 -5.617 1.00 95.25 86 ILE A CA 1
ATOM 632 C C . ILE A 1 86 ? -1.173 1.396 -4.603 1.00 95.25 86 ILE A C 1
ATOM 634 O O . ILE A 1 86 ? 0.025 1.242 -4.835 1.00 95.25 86 ILE A O 1
ATOM 638 N N . ALA A 1 87 ? -1.607 1.901 -3.443 1.00 94.94 87 ALA A N 1
ATOM 639 C CA . ALA A 1 87 ? -0.696 2.351 -2.392 1.00 94.94 87 ALA A CA 1
ATOM 640 C C . ALA A 1 87 ? 0.211 1.219 -1.878 1.00 94.94 87 ALA A C 1
ATOM 642 O O . ALA A 1 87 ? 1.394 1.443 -1.630 1.00 94.94 87 ALA A O 1
ATOM 643 N N . GLY A 1 88 ? -0.321 0.000 -1.757 1.00 93.81 88 GLY A N 1
ATOM 644 C CA . GLY A 1 88 ? 0.423 -1.192 -1.347 1.00 93.81 88 GLY A CA 1
ATOM 645 C C . GLY A 1 88 ? 1.441 -1.687 -2.377 1.00 93.81 88 GLY A C 1
ATOM 646 O O . GLY A 1 88 ? 2.337 -2.451 -2.018 1.00 93.81 88 GLY A O 1
ATOM 647 N N . SER A 1 89 ? 1.328 -1.252 -3.631 1.00 96.56 89 SER A N 1
ATOM 648 C CA . SER A 1 89 ? 2.198 -1.679 -4.734 1.00 96.56 89 SER A CA 1
ATOM 649 C C . SER A 1 89 ? 3.263 -0.645 -5.096 1.00 96.56 89 SER A C 1
ATOM 651 O O . SER A 1 89 ? 4.308 -1.009 -5.632 1.00 96.56 89 SER A O 1
ATOM 653 N N . LEU A 1 90 ? 3.075 0.629 -4.726 1.00 96.31 90 LEU A N 1
ATOM 654 C CA . LEU A 1 90 ? 4.067 1.695 -4.931 1.00 96.31 90 LEU A CA 1
ATOM 655 C C . LEU A 1 90 ? 5.476 1.405 -4.370 1.00 96.31 90 LEU A C 1
ATOM 657 O O . LEU A 1 90 ? 6.436 1.850 -5.003 1.00 96.31 90 LEU A O 1
ATOM 661 N N . PRO A 1 91 ? 5.669 0.638 -3.271 1.00 95.69 91 PRO A N 1
ATOM 662 C CA . PRO A 1 91 ? 7.009 0.253 -2.822 1.00 95.69 91 PRO A CA 1
ATOM 663 C C . PRO A 1 91 ? 7.857 -0.461 -3.880 1.00 95.69 91 PRO A C 1
ATOM 665 O O . PRO A 1 91 ? 9.078 -0.320 -3.868 1.00 95.69 91 PRO A O 1
ATOM 668 N N . VAL A 1 92 ? 7.231 -1.167 -4.829 1.00 96.19 92 VAL A N 1
ATOM 669 C CA . VAL A 1 92 ? 7.930 -1.773 -5.972 1.00 96.19 92 VAL A CA 1
ATOM 670 C C . VAL A 1 92 ? 8.611 -0.700 -6.821 1.00 96.19 92 VAL A C 1
ATOM 672 O O . VAL A 1 92 ? 9.796 -0.814 -7.128 1.00 96.19 92 VAL A O 1
ATOM 675 N N . LEU A 1 93 ? 7.893 0.379 -7.144 1.00 96.81 93 LEU A N 1
ATOM 676 C CA . LEU A 1 93 ? 8.431 1.484 -7.940 1.00 96.81 93 LEU A CA 1
ATOM 677 C C . LEU A 1 93 ? 9.548 2.226 -7.196 1.00 96.81 93 LEU A C 1
ATOM 679 O O . LEU A 1 93 ? 10.530 2.628 -7.814 1.00 96.81 93 LEU A O 1
ATOM 683 N N . ILE A 1 94 ? 9.443 2.355 -5.868 1.00 96.75 94 ILE A N 1
ATOM 684 C CA . ILE A 1 94 ? 10.527 2.907 -5.037 1.00 96.75 94 ILE A CA 1
ATOM 685 C C . ILE A 1 94 ? 11.784 2.039 -5.182 1.00 96.75 94 ILE A C 1
ATOM 687 O O . ILE A 1 94 ? 12.862 2.573 -5.435 1.00 96.75 94 ILE A O 1
ATOM 691 N N . GLY A 1 95 ? 11.648 0.713 -5.076 1.00 96.12 95 GLY A N 1
ATOM 692 C CA . GLY A 1 95 ? 12.764 -0.228 -5.207 1.00 96.12 95 GLY A CA 1
ATOM 693 C C . GLY A 1 95 ? 13.457 -0.157 -6.570 1.00 96.12 95 GLY A C 1
ATOM 694 O O . GLY A 1 95 ? 14.675 -0.005 -6.627 1.00 96.12 95 GLY A O 1
ATOM 695 N N . PHE A 1 96 ? 12.689 -0.187 -7.663 1.00 95.81 96 PHE A N 1
ATOM 696 C CA . PHE A 1 96 ? 13.233 -0.044 -9.020 1.00 95.81 96 PHE A CA 1
ATOM 697 C C . PHE A 1 96 ? 13.921 1.304 -9.237 1.00 95.81 96 PHE A C 1
ATOM 699 O O . PHE A 1 96 ? 15.007 1.356 -9.812 1.00 95.81 96 PHE A O 1
ATOM 706 N N . SER A 1 97 ? 13.328 2.385 -8.724 1.00 95.00 97 SER A N 1
ATOM 707 C CA . SER A 1 97 ? 13.917 3.715 -8.841 1.00 95.00 97 SER A CA 1
ATOM 708 C C . SER A 1 97 ? 15.232 3.840 -8.066 1.00 95.00 97 SER A C 1
ATOM 710 O O . SER A 1 97 ? 16.135 4.520 -8.541 1.00 95.00 97 SER A O 1
ATOM 712 N N . VAL A 1 98 ? 15.366 3.185 -6.905 1.00 95.69 98 VAL A N 1
ATOM 713 C CA . VAL A 1 98 ? 16.639 3.114 -6.160 1.00 95.69 98 VAL A CA 1
ATOM 714 C C . VAL A 1 98 ? 17.668 2.252 -6.895 1.00 95.69 98 VAL A C 1
ATOM 716 O O . VAL A 1 98 ? 18.849 2.582 -6.897 1.00 95.69 98 VAL A O 1
ATOM 719 N N . ALA A 1 99 ? 17.233 1.181 -7.562 1.00 95.25 99 ALA A N 1
ATOM 720 C CA . ALA A 1 99 ? 18.096 0.322 -8.375 1.00 95.25 99 ALA A CA 1
ATOM 721 C C . ALA A 1 99 ? 18.569 0.978 -9.692 1.00 95.25 99 ALA A C 1
ATOM 723 O O . ALA A 1 99 ? 19.285 0.344 -10.464 1.00 95.25 99 ALA A O 1
ATOM 724 N N . GLY A 1 100 ? 18.177 2.229 -9.961 1.00 92.31 100 GLY A N 1
ATOM 725 C CA . GLY A 1 100 ? 18.572 2.975 -11.157 1.00 92.31 100 GLY A CA 1
ATOM 726 C C . GLY A 1 100 ? 17.745 2.660 -12.405 1.00 92.31 100 GLY A C 1
ATOM 727 O O . GLY A 1 100 ? 18.108 3.101 -13.493 1.00 92.31 100 GLY A O 1
ATOM 728 N N . VAL A 1 101 ? 16.634 1.928 -12.273 1.00 93.06 101 VAL A N 1
ATOM 729 C CA . VAL A 1 101 ? 15.733 1.638 -13.396 1.00 93.06 101 VAL A CA 1
ATOM 730 C C . VAL A 1 101 ? 14.770 2.814 -13.592 1.00 93.06 101 VAL A C 1
ATOM 732 O O . VAL A 1 101 ? 14.091 3.213 -12.636 1.00 93.06 101 VAL A O 1
ATOM 735 N N . PRO A 1 102 ? 14.683 3.396 -14.802 1.00 91.06 102 PRO A N 1
ATOM 736 C CA . PRO A 1 102 ? 13.816 4.538 -15.044 1.00 91.06 102 PRO A CA 1
ATOM 737 C C . PRO A 1 102 ? 12.344 4.128 -14.945 1.00 91.06 102 PRO A C 1
ATOM 739 O O . PRO A 1 102 ? 11.900 3.172 -15.570 1.00 91.06 102 PRO A O 1
ATOM 742 N N . LEU A 1 103 ? 11.552 4.889 -14.186 1.00 92.69 103 LEU A N 1
ATOM 743 C CA . LEU A 1 103 ? 10.109 4.634 -14.072 1.00 92.69 103 LEU A CA 1
ATOM 744 C C . LEU A 1 103 ? 9.329 5.038 -15.330 1.00 92.69 103 LEU A C 1
ATOM 746 O O . LEU A 1 103 ? 8.179 4.645 -15.490 1.00 92.69 103 LEU A O 1
ATOM 750 N N . PHE A 1 104 ? 9.929 5.825 -16.221 1.00 91.44 104 PHE A N 1
ATOM 751 C CA . PHE A 1 104 ? 9.332 6.218 -17.494 1.00 91.44 104 PHE A CA 1
ATOM 752 C C . PHE A 1 104 ? 10.107 5.566 -18.635 1.00 91.44 104 PHE A C 1
ATOM 754 O O . PHE A 1 104 ? 11.331 5.650 -18.673 1.00 91.44 104 PHE A O 1
ATOM 761 N N . GLY A 1 105 ? 9.392 4.934 -19.564 1.00 87.31 105 GLY A N 1
ATOM 762 C CA . GLY A 1 105 ? 9.989 4.271 -20.727 1.00 87.31 105 GLY A CA 1
ATOM 763 C C . GLY A 1 105 ? 10.427 2.822 -20.497 1.00 87.31 105 GLY A C 1
ATOM 764 O O . GLY A 1 105 ? 10.662 2.126 -21.478 1.00 87.31 105 GLY A O 1
ATOM 765 N N . ASP A 1 106 ? 10.467 2.342 -19.250 1.00 91.94 106 ASP A N 1
ATOM 766 C CA . ASP A 1 106 ? 10.695 0.930 -18.925 1.00 91.94 106 ASP A CA 1
ATOM 767 C C . ASP A 1 106 ? 9.405 0.278 -18.407 1.00 91.94 106 ASP A C 1
ATOM 769 O O . ASP A 1 106 ? 8.706 0.824 -17.549 1.00 91.94 106 ASP A O 1
ATOM 773 N N . LEU A 1 107 ? 9.077 -0.898 -18.936 1.00 93.38 107 LEU A N 1
ATOM 774 C CA . LEU A 1 107 ? 7.890 -1.663 -18.559 1.00 93.38 107 LEU A CA 1
ATOM 775 C C . LEU A 1 107 ? 8.131 -2.574 -17.349 1.00 93.38 107 LEU A C 1
ATOM 777 O O . LEU A 1 107 ? 7.158 -3.003 -16.722 1.00 93.38 107 LEU A O 1
ATOM 781 N N . ALA A 1 108 ? 9.380 -2.875 -16.988 1.00 93.12 108 ALA A N 1
ATOM 782 C CA . ALA A 1 108 ? 9.699 -3.793 -15.895 1.00 93.12 108 ALA A CA 1
ATOM 783 C C . ALA A 1 108 ? 9.171 -3.321 -14.525 1.00 93.12 108 ALA A C 1
ATOM 785 O O . ALA A 1 108 ? 8.481 -4.114 -13.869 1.00 93.12 108 ALA A O 1
ATOM 786 N N . PRO A 1 109 ? 9.365 -2.050 -14.099 1.00 94.94 109 PRO A N 1
ATOM 787 C CA . PRO A 1 109 ? 8.835 -1.572 -12.820 1.00 94.94 109 PRO A CA 1
ATOM 788 C C . PRO A 1 109 ? 7.308 -1.661 -12.757 1.00 94.94 109 PRO A C 1
ATOM 790 O O . PRO A 1 109 ? 6.735 -2.080 -11.748 1.00 94.94 109 PRO A O 1
ATOM 793 N N . TRP A 1 110 ? 6.649 -1.314 -13.864 1.00 95.44 110 TRP A N 1
ATOM 794 C CA . TRP A 1 110 ? 5.194 -1.318 -13.976 1.00 95.44 110 TRP A CA 1
ATOM 795 C C . TRP A 1 110 ? 4.611 -2.722 -14.042 1.00 95.44 110 TRP A C 1
ATOM 797 O O . TRP A 1 110 ? 3.551 -2.962 -13.474 1.00 95.44 110 TRP A O 1
ATOM 807 N N . THR A 1 111 ? 5.315 -3.666 -14.660 1.00 94.69 111 THR A N 1
ATOM 808 C CA . THR A 1 111 ? 4.896 -5.071 -14.701 1.00 94.69 111 THR A CA 1
ATOM 809 C C . THR A 1 111 ? 4.829 -5.649 -13.292 1.00 94.69 111 THR A C 1
ATOM 811 O O . THR A 1 111 ? 3.811 -6.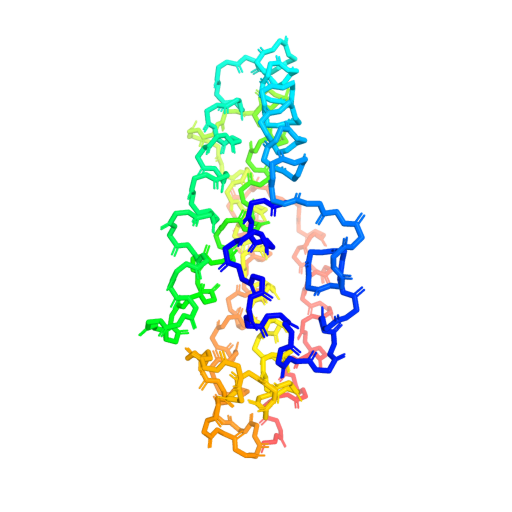230 -12.914 1.00 94.69 111 THR A O 1
ATOM 814 N N . LEU A 1 112 ? 5.868 -5.440 -12.475 1.00 94.00 112 LEU A N 1
ATOM 815 C CA . LEU A 1 112 ? 5.864 -5.939 -11.099 1.00 94.00 112 LEU A CA 1
ATOM 816 C C . LEU A 1 112 ? 4.891 -5.156 -10.204 1.00 94.00 112 LEU A C 1
ATOM 818 O O . LEU A 1 112 ? 4.238 -5.749 -9.347 1.00 94.00 112 LEU A O 1
ATOM 822 N N . PHE A 1 113 ? 4.730 -3.849 -10.430 1.00 96.75 113 PHE A N 1
ATOM 823 C CA . PHE A 1 113 ? 3.701 -3.044 -9.765 1.00 96.75 113 PHE A CA 1
ATOM 824 C C . PHE A 1 113 ? 2.284 -3.566 -10.055 1.00 96.75 113 PHE A C 1
ATOM 826 O O . PHE A 1 113 ? 1.476 -3.699 -9.134 1.00 96.75 113 PHE A O 1
ATOM 833 N N . LEU A 1 114 ? 1.977 -3.891 -11.314 1.00 95.44 114 LEU A N 1
ATOM 834 C CA . LEU A 1 114 ? 0.682 -4.440 -11.716 1.00 95.44 114 LEU A CA 1
ATOM 835 C C . LEU A 1 114 ? 0.467 -5.828 -11.128 1.00 95.44 114 LEU A C 1
ATOM 837 O O . LEU A 1 114 ? -0.607 -6.090 -10.594 1.00 95.44 114 LEU A O 1
ATOM 841 N N . LEU A 1 115 ? 1.489 -6.685 -11.148 1.00 94.00 115 LEU A N 1
ATOM 842 C CA . LEU A 1 115 ? 1.428 -7.995 -10.505 1.00 94.00 115 LEU A CA 1
ATOM 843 C C . LEU A 1 115 ? 1.091 -7.848 -9.018 1.00 94.00 115 LEU A C 1
ATOM 845 O O . LEU A 1 115 ? 0.154 -8.484 -8.531 1.00 94.00 115 LEU A O 1
ATOM 849 N N . GLN A 1 116 ? 1.798 -6.950 -8.324 1.00 94.88 116 GLN A N 1
ATOM 850 C CA . GLN A 1 116 ? 1.582 -6.666 -6.908 1.00 94.88 116 GLN A CA 1
ATOM 851 C C . GLN A 1 116 ? 0.188 -6.074 -6.637 1.00 94.88 116 GLN A C 1
ATOM 853 O O . GLN A 1 116 ? -0.434 -6.387 -5.625 1.00 94.88 116 GLN A O 1
ATOM 858 N N . THR A 1 117 ? -0.340 -5.272 -7.559 1.00 95.19 117 THR A N 1
ATOM 859 C CA . THR A 1 117 ? -1.678 -4.683 -7.425 1.00 95.19 117 THR A CA 1
ATOM 860 C C . THR A 1 117 ? -2.766 -5.733 -7.649 1.00 95.19 117 THR A C 1
ATOM 862 O O . THR A 1 117 ? -3.742 -5.784 -6.904 1.00 95.19 117 THR A O 1
ATOM 865 N N . LEU A 1 118 ? -2.607 -6.594 -8.657 1.00 93.81 118 LEU A N 1
ATOM 866 C CA . LEU A 1 118 ? -3.615 -7.576 -9.054 1.00 93.81 118 LEU A CA 1
ATOM 867 C C . LEU A 1 118 ? -3.784 -8.694 -8.023 1.00 93.81 118 LEU A C 1
ATOM 869 O O . LEU A 1 118 ? -4.919 -9.027 -7.682 1.00 93.81 118 LEU A O 1
ATOM 873 N N . TRP A 1 119 ? -2.691 -9.244 -7.483 1.00 90.25 119 TRP A N 1
ATOM 874 C CA . TRP A 1 119 ? -2.796 -10.337 -6.502 1.00 90.25 119 TRP A CA 1
ATOM 875 C C . TRP A 1 119 ? -3.387 -9.884 -5.157 1.00 90.25 119 TRP A C 1
ATOM 877 O O . TRP A 1 119 ? -3.952 -10.692 -4.420 1.00 90.25 119 TRP A O 1
ATOM 887 N N . GLN A 1 120 ? -3.283 -8.593 -4.834 1.00 93.62 120 GLN A N 1
ATOM 888 C CA . GLN A 1 120 ? -3.802 -8.037 -3.587 1.00 93.62 120 GLN A CA 1
ATOM 889 C C . GLN A 1 120 ? -5.330 -8.071 -3.522 1.00 93.62 120 GLN A C 1
ATOM 891 O O . GLN A 1 120 ? -5.880 -8.271 -2.440 1.00 93.62 120 GLN A O 1
ATOM 896 N N . PHE A 1 121 ? -6.024 -7.928 -4.656 1.00 91.75 121 PHE A N 1
ATOM 897 C CA . PHE A 1 121 ? -7.488 -7.920 -4.696 1.00 91.75 121 PHE A CA 1
ATOM 898 C C . PHE A 1 121 ? -8.130 -9.186 -4.117 1.00 91.75 121 PHE A C 1
ATOM 900 O O . PHE A 1 121 ? -8.889 -9.044 -3.155 1.00 91.75 121 PHE A O 1
ATOM 907 N N . PRO A 1 122 ? -7.849 -10.409 -4.617 1.00 90.56 122 PRO A N 1
ATOM 908 C CA . PRO A 1 122 ? -8.462 -11.617 -4.069 1.00 90.56 122 PRO A CA 1
ATOM 909 C C . PRO A 1 122 ? -8.138 -11.800 -2.585 1.00 90.56 122 PRO A C 1
ATOM 911 O O . PRO A 1 122 ? -9.019 -12.144 -1.798 1.00 90.56 122 PRO A O 1
ATOM 914 N N . HIS A 1 123 ? -6.909 -11.479 -2.172 1.00 90.31 123 HIS A N 1
ATOM 915 C CA . HIS A 1 123 ? -6.510 -11.555 -0.771 1.00 90.31 123 HIS A CA 1
ATOM 916 C C . HIS A 1 123 ? -7.287 -10.567 0.118 1.00 90.31 123 HIS A C 1
ATOM 918 O O . HIS A 1 123 ? -7.837 -10.951 1.153 1.00 90.31 123 HIS A O 1
ATOM 924 N N . PHE A 1 124 ? -7.369 -9.293 -0.275 1.00 92.31 124 PHE A N 1
ATOM 925 C CA . PHE A 1 124 ? -8.053 -8.262 0.505 1.00 92.31 124 PHE A CA 1
ATOM 926 C C . PHE A 1 124 ? -9.568 -8.435 0.513 1.00 92.31 124 PHE A C 1
ATOM 928 O O . PHE A 1 124 ? -10.186 -8.184 1.549 1.00 92.31 124 PHE A O 1
ATOM 935 N N . TYR A 1 125 ? -10.169 -8.892 -0.584 1.00 92.31 125 TYR A N 1
ATOM 936 C CA . TYR A 1 125 ? -11.598 -9.184 -0.625 1.00 92.31 125 TYR A CA 1
ATOM 937 C C . TYR A 1 125 ? -11.961 -10.399 0.229 1.00 92.31 125 TYR A C 1
ATOM 939 O O . TYR A 1 125 ? -12.903 -10.306 1.016 1.00 92.31 125 TYR A O 1
ATOM 947 N N . ALA A 1 126 ? -11.170 -11.476 0.188 1.00 91.44 126 ALA A N 1
ATOM 948 C CA . ALA A 1 126 ? -11.360 -12.620 1.081 1.00 91.44 126 ALA A CA 1
ATOM 949 C C . ALA A 1 126 ? -11.237 -12.214 2.562 1.00 91.44 126 ALA A C 1
ATOM 951 O O . ALA A 1 126 ? -12.068 -12.589 3.392 1.00 91.44 126 ALA A O 1
ATOM 952 N N . LEU A 1 127 ? -10.245 -11.379 2.899 1.00 91.50 127 LEU A N 1
ATOM 953 C CA . LEU A 1 127 ? -10.071 -10.857 4.256 1.00 91.50 127 LEU A CA 1
ATOM 954 C C . LEU A 1 127 ? -11.245 -9.963 4.686 1.00 91.50 127 LEU A C 1
ATOM 956 O O . LEU A 1 127 ? -11.710 -10.041 5.825 1.00 91.50 127 LEU A O 1
ATOM 960 N N . ALA A 1 128 ? -11.726 -9.106 3.785 1.00 91.94 1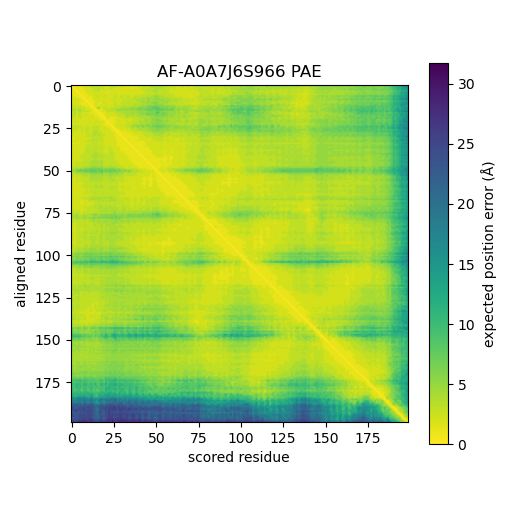28 ALA A N 1
ATOM 961 C CA . ALA A 1 128 ? -12.861 -8.230 4.045 1.00 91.94 128 ALA A CA 1
ATOM 962 C C . ALA A 1 128 ? -14.158 -9.023 4.262 1.00 91.94 128 ALA A C 1
ATOM 964 O O . ALA A 1 128 ? -14.941 -8.655 5.137 1.00 91.94 128 ALA A O 1
ATOM 965 N N . TRP A 1 129 ? -14.350 -10.127 3.537 1.00 93.56 129 TRP A N 1
ATOM 966 C CA . TRP A 1 129 ? -15.488 -11.029 3.715 1.00 93.56 129 TRP A CA 1
ATOM 967 C C . TRP A 1 129 ? -15.423 -11.789 5.048 1.00 93.56 129 TRP A C 1
ATOM 969 O O . TRP A 1 129 ? -16.410 -11.840 5.790 1.00 93.56 129 TRP A O 1
ATOM 979 N N . LEU A 1 130 ? -14.238 -12.297 5.411 1.00 91.81 130 LEU A N 1
ATOM 980 C CA . LEU A 1 130 ? -14.007 -13.005 6.676 1.00 91.81 130 LEU A CA 1
ATOM 981 C C . LEU A 1 130 ? -14.332 -12.129 7.897 1.00 91.81 130 LEU A C 1
ATOM 983 O O . LEU A 1 130 ? -14.943 -12.594 8.856 1.00 91.81 130 LEU A O 1
ATOM 987 N N . PHE A 1 131 ? -13.953 -10.849 7.856 1.00 90.88 131 PHE A N 1
ATOM 988 C CA . PHE A 1 131 ? -14.167 -9.897 8.952 1.00 90.88 131 PHE A CA 1
ATOM 989 C C . PHE A 1 131 ? -15.363 -8.959 8.729 1.00 90.88 131 PHE A C 1
ATOM 991 O O . PHE A 1 131 ? -15.454 -7.919 9.385 1.00 90.88 131 PHE A O 1
ATOM 998 N N . ARG A 1 132 ? -16.301 -9.302 7.833 1.00 92.75 132 ARG A N 1
ATOM 999 C CA . ARG A 1 132 ? -17.417 -8.418 7.440 1.00 92.75 132 ARG A CA 1
ATOM 1000 C C . ARG A 1 132 ? -18.249 -7.917 8.624 1.00 92.75 132 ARG A C 1
ATOM 1002 O O . ARG A 1 132 ? -18.590 -6.740 8.681 1.00 92.75 132 ARG A O 1
ATOM 1009 N N . VAL A 1 133 ? -18.507 -8.778 9.610 1.00 91.38 133 VAL A N 1
ATOM 1010 C CA . VAL A 1 133 ? -19.310 -8.432 10.795 1.00 91.38 133 VAL A CA 1
ATOM 1011 C C . VAL A 1 133 ? -18.599 -7.381 11.649 1.00 91.38 133 VAL A C 1
ATOM 1013 O O . VAL A 1 133 ? -19.206 -6.390 12.052 1.00 91.38 133 VAL A O 1
ATOM 1016 N N . ASP A 1 134 ? -17.298 -7.552 11.880 1.00 90.81 134 ASP A N 1
ATOM 1017 C CA . ASP A 1 134 ? -16.484 -6.589 12.625 1.00 90.81 134 ASP A CA 1
ATOM 1018 C C . ASP A 1 134 ? -16.335 -5.269 11.855 1.00 90.81 134 ASP A C 1
ATOM 1020 O O . ASP A 1 134 ? -16.449 -4.192 12.443 1.00 90.81 134 ASP A O 1
ATOM 1024 N N . TYR A 1 135 ? -16.151 -5.335 10.532 1.00 92.00 135 TYR A N 1
ATOM 1025 C CA . TYR A 1 135 ? -16.106 -4.149 9.677 1.00 92.00 135 TYR A CA 1
ATOM 1026 C C . TYR A 1 135 ? -17.423 -3.366 9.710 1.00 92.00 135 TYR A C 1
ATOM 1028 O O . TYR A 1 135 ? -17.391 -2.140 9.841 1.00 92.00 135 TYR A O 1
ATOM 1036 N N . SER A 1 136 ? -18.565 -4.059 9.670 1.00 90.88 136 SER A N 1
ATOM 1037 C CA . SER A 1 136 ? -19.889 -3.444 9.798 1.00 90.88 136 SER A CA 1
ATOM 1038 C C . SER A 1 136 ? -20.063 -2.762 11.156 1.00 90.88 136 SER A C 1
ATOM 1040 O O . SER A 1 136 ? -20.527 -1.625 11.216 1.00 90.88 136 SER A O 1
ATOM 1042 N N . ARG A 1 137 ? -19.652 -3.418 12.251 1.00 90.38 137 ARG A N 1
ATOM 1043 C CA . ARG A 1 137 ? -19.721 -2.856 13.615 1.00 90.38 137 ARG A CA 1
ATOM 1044 C C . ARG A 1 137 ? -18.856 -1.610 13.782 1.00 90.38 137 ARG A C 1
ATOM 1046 O O . ARG A 1 137 ? -19.252 -0.673 14.466 1.00 90.38 137 ARG A O 1
ATOM 1053 N N . ALA A 1 138 ? -17.689 -1.580 13.145 1.00 90.88 138 ALA A N 1
ATOM 1054 C CA . ALA A 1 138 ? -16.780 -0.437 13.176 1.00 90.88 138 ALA A CA 1
ATOM 1055 C C . ALA A 1 138 ? -17.118 0.663 12.144 1.00 90.88 138 ALA A C 1
ATOM 1057 O O . ALA A 1 138 ? -16.380 1.648 12.036 1.00 90.88 138 ALA A O 1
ATOM 1058 N N . GLY A 1 139 ? -18.226 0.527 11.403 1.00 90.81 139 GLY A N 1
ATOM 1059 C CA . GLY A 1 139 ? -18.725 1.540 10.467 1.00 90.81 139 GLY A CA 1
ATOM 1060 C C . GLY A 1 139 ? -17.927 1.654 9.165 1.00 90.81 139 GLY A C 1
ATOM 1061 O O . GLY A 1 139 ? -17.920 2.715 8.537 1.00 90.81 139 GLY A O 1
ATOM 1062 N N . TYR A 1 140 ? -17.220 0.595 8.766 1.00 93.12 140 TYR A N 1
ATOM 1063 C CA . TYR A 1 140 ? -16.554 0.535 7.466 1.00 93.12 140 TYR A CA 1
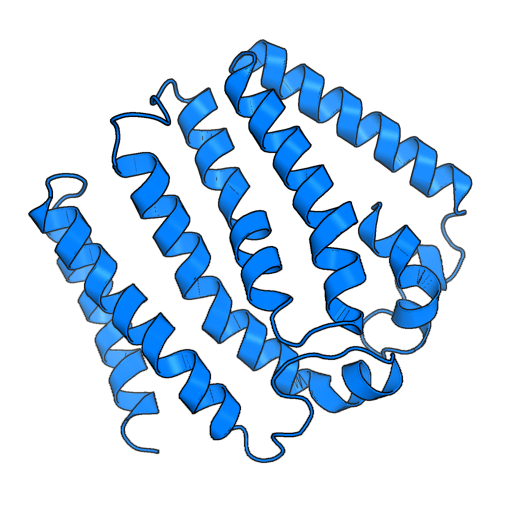ATOM 1064 C C . TYR A 1 140 ? -17.552 0.249 6.340 1.00 93.12 140 TYR A C 1
ATOM 1066 O O . TYR A 1 140 ? -18.612 -0.329 6.564 1.00 93.12 140 TYR A O 1
ATOM 1074 N N . ARG A 1 141 ? -17.192 0.642 5.114 1.00 91.31 141 ARG A N 1
ATOM 1075 C CA . ARG A 1 141 ? -17.961 0.408 3.882 1.00 91.31 141 ARG A CA 1
ATOM 1076 C C . ARG A 1 141 ? -17.139 -0.417 2.893 1.00 91.31 141 ARG A C 1
ATOM 1078 O O . ARG A 1 141 ? -16.788 0.064 1.824 1.00 91.31 141 ARG A O 1
ATOM 1085 N N . MET A 1 142 ? -16.769 -1.634 3.282 1.00 91.19 142 MET A N 1
ATOM 1086 C CA . MET A 1 142 ? -16.070 -2.593 2.418 1.00 91.19 142 MET A CA 1
ATOM 1087 C C . MET A 1 142 ? -17.052 -3.251 1.438 1.00 91.19 142 MET A C 1
ATOM 1089 O O . MET A 1 142 ? -18.226 -3.402 1.756 1.00 91.19 142 MET A O 1
ATOM 1093 N N . PHE A 1 143 ? -16.573 -3.678 0.269 1.00 89.69 143 PHE A N 1
ATOM 1094 C CA . PHE A 1 143 ? -17.415 -4.345 -0.732 1.00 89.69 143 PHE A CA 1
ATOM 1095 C C . PHE A 1 143 ? -18.204 -5.568 -0.199 1.00 89.69 143 PHE A C 1
ATOM 1097 O O . PHE A 1 143 ? -19.422 -5.579 -0.347 1.00 89.69 143 PHE A O 1
ATOM 1104 N N . PRO A 1 144 ? -17.589 -6.555 0.489 1.00 88.50 144 PRO A N 1
ATOM 1105 C CA . PRO A 1 144 ? -18.254 -7.820 0.822 1.00 88.50 144 PRO A CA 1
ATOM 1106 C C . PRO A 1 144 ? -19.123 -7.759 2.093 1.00 88.50 144 PRO A C 1
ATOM 1108 O O . PRO A 1 144 ? -19.340 -8.773 2.750 1.00 88.50 144 PRO A O 1
ATOM 1111 N N . LEU A 1 145 ? -19.577 -6.570 2.507 1.00 88.00 145 LEU A N 1
ATOM 1112 C CA . LEU A 1 145 ? -20.356 -6.410 3.743 1.00 88.00 145 LEU A CA 1
ATOM 1113 C C . LEU A 1 145 ? -21.740 -7.063 3.663 1.00 88.00 145 LEU A C 1
ATOM 1115 O O . LEU A 1 145 ? -22.190 -7.628 4.65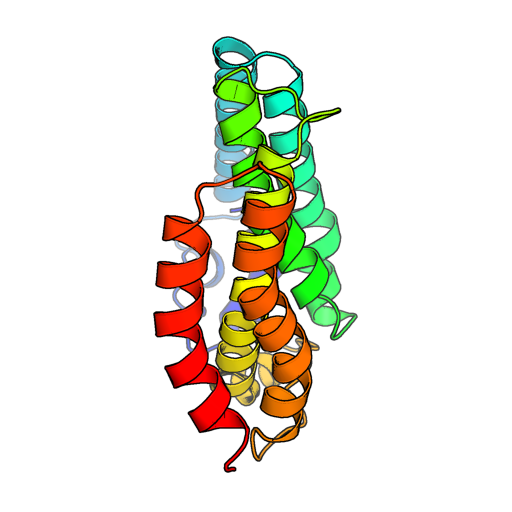5 1.00 88.00 145 LEU A O 1
ATOM 1119 N N . ALA A 1 146 ? -22.392 -6.964 2.503 1.00 86.81 146 ALA A N 1
ATOM 1120 C CA . ALA A 1 146 ? -23.729 -7.508 2.262 1.00 86.81 146 ALA A CA 1
ATOM 1121 C C . ALA A 1 146 ? -23.712 -8.950 1.723 1.00 86.81 146 ALA A C 1
ATOM 1123 O O . ALA A 1 146 ? -24.753 -9.596 1.670 1.00 86.81 146 ALA A O 1
ATOM 1124 N N . ASP A 1 147 ? -22.540 -9.460 1.338 1.00 89.19 147 ASP A N 1
ATOM 1125 C CA . ASP A 1 147 ? -22.396 -10.792 0.759 1.00 89.19 147 ASP A CA 1
ATOM 1126 C C . ASP A 1 147 ? -22.237 -11.846 1.863 1.00 89.19 147 ASP A C 1
ATOM 1128 O O . ASP A 1 147 ? -21.144 -12.085 2.379 1.00 89.19 147 ASP A O 1
ATOM 1132 N N . GLU A 1 148 ? -23.336 -12.491 2.250 1.00 85.75 148 GLU A N 1
ATOM 1133 C CA . GLU A 1 148 ? -23.310 -13.554 3.261 1.00 85.75 148 GLU A CA 1
ATOM 1134 C C . GLU A 1 148 ? -22.694 -14.858 2.744 1.00 85.75 148 GLU A C 1
ATOM 1136 O O . GLU A 1 148 ? -22.096 -15.604 3.520 1.00 85.75 148 GLU A O 1
ATOM 1141 N N . THR A 1 149 ? -22.820 -15.113 1.440 1.00 88.06 149 THR A N 1
ATOM 1142 C CA . THR A 1 149 ? -22.452 -16.386 0.801 1.00 88.06 149 THR A CA 1
ATOM 1143 C C . THR A 1 149 ? -21.006 -16.426 0.310 1.00 88.06 149 THR A C 1
ATOM 1145 O O . THR A 1 149 ? -20.419 -17.499 0.213 1.00 88.06 149 THR A O 1
ATOM 1148 N N . GLY A 1 150 ? -20.419 -15.266 0.010 1.00 88.62 150 GLY A N 1
ATOM 1149 C CA . GLY A 1 150 ? -19.098 -15.136 -0.603 1.00 88.62 150 GLY A CA 1
ATOM 1150 C C . GLY A 1 150 ? -19.115 -15.205 -2.134 1.00 88.62 150 GLY A C 1
ATOM 1151 O O . GLY A 1 150 ? -18.074 -14.979 -2.756 1.00 88.62 150 GLY A O 1
ATOM 1152 N N . HIS A 1 151 ? -20.263 -15.492 -2.762 1.00 89.25 151 HIS A N 1
ATOM 1153 C CA . HIS A 1 151 ? -20.357 -15.646 -4.215 1.00 89.25 151 HIS A CA 1
ATOM 1154 C C . HIS A 1 151 ? -20.127 -14.328 -4.963 1.00 89.25 151 HIS A C 1
ATOM 1156 O O . HIS A 1 151 ? -19.425 -14.320 -5.977 1.00 89.25 151 HIS A O 1
ATOM 1162 N N . GLU A 1 152 ? -20.661 -13.207 -4.470 1.00 89.50 152 GLU A N 1
ATOM 1163 C CA . GLU A 1 152 ? -20.450 -11.894 -5.098 1.00 89.50 152 GLU A CA 1
ATOM 1164 C C . GLU A 1 152 ? -18.994 -11.443 -4.951 1.00 89.50 152 GLU A C 1
ATOM 1166 O O . GLU A 1 152 ? -18.388 -10.905 -5.881 1.00 89.50 152 GLU A O 1
ATOM 1171 N N . THR A 1 153 ? -18.398 -11.725 -3.794 1.00 90.38 153 THR A N 1
ATOM 1172 C CA . THR A 1 153 ? -16.989 -11.457 -3.507 1.00 90.38 153 THR A CA 1
ATOM 1173 C C . THR A 1 153 ? -16.085 -12.263 -4.437 1.00 90.38 153 THR A C 1
ATOM 1175 O O . THR A 1 153 ? -15.179 -11.701 -5.058 1.00 90.38 153 THR A O 1
ATOM 1178 N N . ALA A 1 154 ? -16.355 -13.562 -4.596 1.00 89.06 154 ALA A N 1
ATOM 1179 C CA . ALA A 1 154 ? -15.635 -14.422 -5.532 1.00 89.06 154 ALA A CA 1
ATOM 1180 C C . ALA A 1 154 ? -15.810 -13.937 -6.979 1.00 89.06 154 ALA A C 1
ATOM 1182 O O . ALA A 1 154 ? -14.831 -13.848 -7.725 1.00 89.06 154 ALA A O 1
ATOM 1183 N N . ALA A 1 155 ? -17.029 -13.540 -7.357 1.00 89.62 155 ALA A N 1
ATOM 1184 C CA . ALA A 1 155 ? -17.330 -12.998 -8.675 1.00 89.62 155 ALA A CA 1
ATOM 1185 C C . ALA A 1 155 ? -16.536 -11.728 -8.993 1.00 89.62 155 ALA A C 1
ATOM 1187 O O . ALA A 1 155 ? -15.994 -11.616 -10.095 1.00 89.62 155 ALA A O 1
ATOM 1188 N N . MET A 1 156 ? -16.401 -10.818 -8.026 1.00 89.19 156 MET A N 1
ATOM 1189 C CA . MET A 1 156 ? -15.561 -9.627 -8.167 1.00 89.19 156 MET A CA 1
ATOM 1190 C C . MET A 1 156 ? -14.071 -9.952 -8.267 1.00 89.19 156 MET A C 1
ATOM 1192 O O . MET A 1 156 ? -13.335 -9.226 -8.931 1.00 89.19 156 MET A O 1
ATOM 1196 N N . CYS A 1 157 ? -13.605 -11.038 -7.647 1.00 90.88 157 CYS A N 1
ATOM 1197 C CA . CYS A 1 157 ? -12.201 -11.446 -7.723 1.00 90.88 157 CYS A CA 1
ATOM 1198 C C . CYS A 1 157 ? -11.825 -12.027 -9.094 1.00 90.88 157 CYS A C 1
ATOM 1200 O O . CYS A 1 157 ? -10.679 -11.875 -9.521 1.00 90.88 157 CYS A O 1
ATOM 1202 N N . ARG A 1 158 ? -12.769 -12.673 -9.801 1.00 89.44 158 ARG A N 1
ATOM 1203 C CA . ARG A 1 158 ? -12.533 -13.335 -11.103 1.00 89.44 158 ARG A CA 1
ATOM 1204 C C . ARG A 1 158 ? -11.772 -12.483 -12.125 1.00 89.44 158 ARG A C 1
ATOM 1206 O O . ARG A 1 158 ? -10.741 -12.963 -12.595 1.00 89.44 158 ARG A O 1
ATOM 1213 N N . PRO A 1 159 ? -12.186 -11.246 -12.466 1.00 91.56 159 PRO A N 1
ATOM 1214 C CA . PRO A 1 159 ? -11.455 -10.439 -13.444 1.00 91.56 159 PRO A CA 1
ATOM 1215 C C . PRO A 1 159 ? -10.003 -10.162 -13.027 1.00 91.56 159 PRO A C 1
ATOM 1217 O O . PRO A 1 159 ? -9.116 -10.184 -13.876 1.00 91.56 159 PRO A O 1
ATOM 1220 N N . TYR A 1 160 ? -9.734 -9.962 -11.732 1.00 92.12 160 TYR A N 1
ATOM 1221 C CA . TYR A 1 160 ? -8.374 -9.729 -11.233 1.00 92.12 160 TYR A CA 1
ATOM 1222 C C . TYR A 1 160 ? -7.496 -10.973 -11.332 1.00 92.12 160 TYR A C 1
ATOM 1224 O O . TYR A 1 160 ? -6.326 -10.858 -11.682 1.00 92.12 160 TYR A O 1
ATOM 1232 N N . MET A 1 161 ? -8.053 -12.156 -11.071 1.00 89.69 161 MET A N 1
ATOM 1233 C CA . MET A 1 161 ? -7.319 -13.420 -11.189 1.00 89.69 161 MET A CA 1
ATOM 1234 C C . MET A 1 161 ? -7.040 -13.782 -12.648 1.00 89.69 161 MET A C 1
ATOM 1236 O O . MET A 1 161 ? -5.927 -14.189 -12.965 1.00 89.69 161 MET A O 1
ATOM 1240 N N . ILE A 1 162 ? -8.000 -13.550 -13.549 1.00 90.62 162 ILE A N 1
ATOM 1241 C CA . ILE A 1 162 ? -7.787 -13.716 -14.995 1.00 90.62 162 ILE A CA 1
ATOM 1242 C C . ILE A 1 162 ? -6.685 -12.764 -15.476 1.00 90.62 162 ILE A C 1
ATOM 1244 O O . ILE A 1 162 ? -5.763 -13.184 -16.173 1.00 90.62 162 ILE A O 1
ATOM 1248 N N . ALA A 1 163 ? -6.733 -11.492 -15.066 1.00 91.88 163 ALA A N 1
ATOM 1249 C CA . ALA A 1 163 ? -5.693 -10.522 -15.400 1.00 91.88 163 ALA A CA 1
ATOM 1250 C C . ALA A 1 163 ? -4.324 -10.919 -14.821 1.00 91.88 163 ALA A C 1
ATOM 1252 O O . ALA A 1 163 ? -3.312 -10.808 -15.512 1.00 91.88 163 ALA A O 1
ATOM 1253 N N . LEU A 1 164 ? -4.284 -11.420 -13.582 1.00 91.06 164 LEU A N 1
ATOM 1254 C CA . LEU A 1 164 ? -3.062 -11.906 -12.940 1.00 91.06 164 LEU A CA 1
ATOM 1255 C C . LEU A 1 164 ? -2.469 -13.114 -13.676 1.00 91.06 164 LEU A C 1
ATOM 1257 O O . LEU A 1 164 ? -1.252 -13.187 -13.813 1.00 91.06 164 LEU A O 1
ATOM 1261 N N . ALA A 1 165 ? -3.304 -14.025 -14.181 1.00 89.19 165 ALA A N 1
ATOM 1262 C CA . ALA A 1 165 ? -2.867 -15.174 -14.973 1.00 89.19 165 ALA A CA 1
ATOM 1263 C C . ALA A 1 165 ? -2.359 -14.772 -16.368 1.00 89.19 165 ALA A C 1
ATOM 1265 O O . ALA A 1 165 ? -1.389 -15.343 -16.866 1.00 89.19 165 ALA A O 1
ATOM 1266 N N . ALA A 1 166 ? -2.971 -13.758 -16.987 1.00 91.25 166 ALA A N 1
ATOM 1267 C CA . ALA A 1 166 ? -2.558 -13.246 -18.294 1.00 91.25 166 ALA A CA 1
ATOM 1268 C C . ALA A 1 166 ? -1.267 -12.406 -18.235 1.00 91.25 166 ALA A C 1
ATOM 1270 O O . ALA A 1 166 ? -0.510 -12.358 -19.208 1.00 91.25 166 ALA A O 1
ATOM 1271 N N . LEU A 1 167 ? -0.997 -11.747 -17.103 1.00 92.31 167 LEU A N 1
ATOM 1272 C CA . LEU A 1 167 ? 0.104 -10.793 -16.971 1.00 92.31 167 LEU A CA 1
ATOM 1273 C C . LEU A 1 167 ? 1.498 -11.407 -17.226 1.00 92.31 167 LEU A C 1
ATOM 1275 O O . LEU A 1 167 ? 2.251 -10.793 -17.983 1.00 92.31 167 LEU A O 1
ATOM 1279 N N . PRO A 1 168 ? 1.871 -12.591 -16.690 1.00 91.12 168 PRO A N 1
ATOM 1280 C CA . PRO A 1 168 ? 3.150 -13.229 -17.004 1.00 91.12 168 PRO A CA 1
ATOM 1281 C C . PRO A 1 168 ? 3.363 -13.477 -18.496 1.00 91.12 168 PRO A C 1
ATOM 1283 O O . PRO A 1 168 ? 4.454 -13.241 -19.006 1.00 91.12 168 PRO A O 1
ATOM 1286 N N . VAL A 1 169 ? 2.309 -13.885 -19.206 1.00 90.81 169 VAL A N 1
ATOM 1287 C CA . VAL A 1 169 ? 2.339 -14.144 -20.653 1.00 90.81 169 VAL A CA 1
ATOM 1288 C C . VAL A 1 169 ? 2.580 -12.856 -21.424 1.00 90.81 169 VAL A C 1
ATOM 1290 O O . VAL A 1 169 ? 3.464 -12.800 -22.276 1.00 90.81 169 VAL A O 1
ATOM 1293 N N . ALA A 1 170 ? 1.821 -11.807 -21.093 1.00 92.12 170 ALA A N 1
ATOM 1294 C CA . ALA A 1 170 ? 1.964 -10.497 -21.713 1.00 92.12 170 ALA A CA 1
ATOM 1295 C C . ALA A 1 170 ? 3.358 -9.907 -21.453 1.00 92.12 170 ALA A C 1
ATOM 1297 O O . ALA A 1 170 ? 3.994 -9.404 -22.376 1.00 92.12 170 ALA A O 1
ATOM 1298 N N . ALA A 1 171 ? 3.869 -10.024 -20.225 1.00 92.50 171 ALA A N 1
ATOM 1299 C CA . ALA A 1 171 ? 5.202 -9.555 -19.859 1.00 92.50 171 ALA A CA 1
ATOM 1300 C C . ALA A 1 171 ? 6.314 -10.277 -20.638 1.00 92.50 171 ALA A C 1
ATOM 1302 O O . ALA A 1 171 ? 7.247 -9.629 -21.114 1.00 92.50 171 ALA A O 1
ATOM 1303 N N . SER A 1 172 ? 6.205 -11.599 -20.813 1.00 92.00 172 SER A N 1
ATOM 1304 C CA . SER A 1 172 ? 7.167 -12.366 -21.612 1.00 92.00 172 SER A CA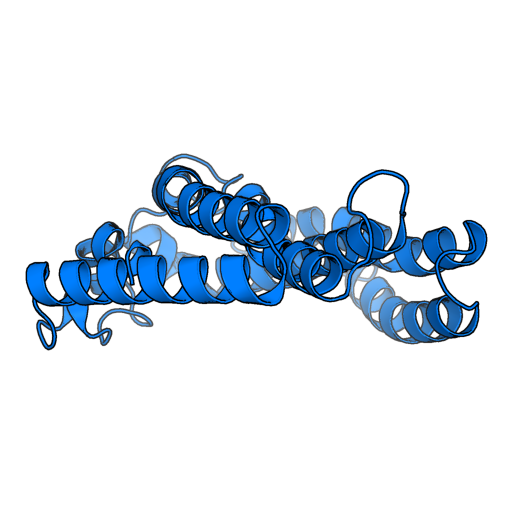 1
ATOM 1305 C C . SER A 1 172 ? 7.067 -12.047 -23.106 1.00 92.00 172 SER A C 1
ATOM 1307 O O . SER A 1 172 ? 8.092 -11.891 -23.765 1.00 92.00 172 SER A O 1
ATOM 1309 N N . ALA A 1 173 ? 5.853 -11.874 -23.638 1.00 91.75 173 ALA A N 1
ATOM 1310 C CA . ALA A 1 173 ? 5.633 -11.504 -25.039 1.00 91.75 173 ALA A CA 1
ATOM 1311 C C . ALA A 1 173 ? 6.170 -10.101 -25.376 1.00 91.75 173 ALA A C 1
ATOM 1313 O O . ALA A 1 173 ? 6.681 -9.883 -26.471 1.00 91.75 173 ALA A O 1
ATOM 1314 N N . LEU A 1 174 ? 6.098 -9.165 -24.425 1.00 91.62 174 LEU A N 1
ATOM 1315 C CA . LEU A 1 174 ? 6.666 -7.818 -24.542 1.00 91.62 174 LEU A CA 1
ATOM 1316 C C . LEU A 1 174 ? 8.186 -7.776 -24.295 1.00 91.62 174 LEU A C 1
ATOM 1318 O O . LEU A 1 174 ? 8.774 -6.698 -24.316 1.00 91.62 174 LEU A O 1
ATOM 1322 N N . GLY A 1 175 ? 8.827 -8.923 -24.046 1.00 89.94 175 GLY A N 1
ATOM 1323 C CA . GLY A 1 175 ? 10.270 -9.016 -23.808 1.00 89.94 175 GLY A CA 1
ATOM 1324 C C . GLY A 1 175 ? 10.728 -8.465 -22.455 1.00 89.94 175 GLY A C 1
ATOM 1325 O O . GLY A 1 175 ? 11.925 -8.288 -22.248 1.00 89.94 175 GLY A O 1
ATOM 1326 N N . VAL A 1 176 ? 9.800 -8.202 -21.530 1.00 90.31 176 VAL A N 1
ATOM 1327 C CA . VAL A 1 176 ? 10.102 -7.675 -20.188 1.00 90.31 176 VAL A CA 1
ATOM 1328 C C . VAL A 1 176 ? 10.658 -8.775 -19.280 1.00 90.31 176 VAL A C 1
ATOM 1330 O O . VAL A 1 176 ? 11.520 -8.525 -18.441 1.00 90.31 176 VAL A O 1
ATOM 1333 N N . THR A 1 177 ? 10.162 -10.005 -19.435 1.00 90.56 177 THR A N 1
ATOM 1334 C CA . THR A 1 177 ? 10.563 -11.176 -18.640 1.00 90.56 177 THR A CA 1
ATOM 1335 C C . THR A 1 177 ? 10.853 -12.385 -19.528 1.00 90.56 177 THR A C 1
ATOM 1337 O O . THR A 1 177 ? 10.507 -12.413 -20.708 1.00 90.56 177 THR A O 1
ATOM 1340 N N . SER A 1 178 ? 11.494 -13.417 -18.970 1.00 89.81 178 SER A N 1
ATOM 1341 C CA . SER A 1 178 ? 11.735 -14.672 -19.688 1.00 89.81 178 SER A CA 1
ATOM 1342 C C . SER A 1 178 ? 10.469 -15.528 -19.767 1.00 89.81 178 SER A C 1
ATOM 1344 O O . SER A 1 178 ? 9.641 -15.506 -18.863 1.00 89.81 178 SER A O 1
ATOM 1346 N N . TRP A 1 179 ? 10.358 -16.382 -20.786 1.00 88.81 179 TRP A N 1
ATOM 1347 C CA . TRP A 1 179 ? 9.244 -17.336 -20.906 1.00 88.81 179 TRP A CA 1
ATOM 1348 C C . TRP A 1 179 ? 9.108 -18.290 -19.710 1.00 88.81 179 TRP A C 1
ATOM 1350 O O . TRP A 1 179 ? 8.015 -18.769 -19.423 1.00 88.81 179 TRP A O 1
ATOM 1360 N N . MET A 1 180 ? 10.186 -18.521 -18.954 1.00 87.81 180 MET A N 1
ATOM 1361 C CA . MET A 1 180 ? 10.140 -19.276 -17.697 1.00 87.81 180 MET A CA 1
ATOM 1362 C C . MET A 1 180 ? 9.228 -18.611 -16.652 1.00 87.81 180 MET A C 1
ATOM 1364 O O . MET A 1 180 ? 8.582 -19.301 -15.861 1.00 87.81 180 MET A O 1
ATOM 1368 N N . PHE A 1 181 ? 9.123 -17.281 -16.670 1.00 84.75 181 PHE A N 1
ATOM 1369 C CA . PHE A 1 181 ? 8.184 -16.537 -15.836 1.00 84.75 181 PHE A CA 1
ATOM 1370 C C . PHE A 1 181 ? 6.729 -16.813 -16.236 1.00 84.75 181 PHE A C 1
ATOM 1372 O O . PHE A 1 181 ? 5.898 -17.062 -15.367 1.00 84.75 181 PHE A O 1
ATOM 1379 N N . ALA A 1 182 ? 6.430 -16.857 -17.539 1.00 85.50 182 ALA A N 1
ATOM 1380 C CA . ALA A 1 182 ? 5.103 -17.226 -18.027 1.00 85.50 182 ALA A CA 1
ATOM 1381 C C . ALA A 1 182 ? 4.734 -18.668 -17.648 1.00 85.50 182 ALA A C 1
ATOM 1383 O O . ALA A 1 182 ? 3.667 -18.890 -17.080 1.00 85.50 182 ALA A O 1
ATOM 1384 N N . PHE A 1 183 ? 5.634 -19.631 -17.876 1.00 84.94 183 PHE A N 1
ATOM 1385 C CA . PHE A 1 183 ? 5.383 -21.036 -17.534 1.00 84.94 183 PHE A CA 1
ATOM 1386 C C . PHE A 1 183 ? 5.170 -21.252 -16.036 1.00 84.94 183 PHE A C 1
ATOM 1388 O O . PHE A 1 183 ? 4.210 -21.911 -15.641 1.00 84.94 183 PHE A O 1
ATOM 1395 N N . SER A 1 184 ? 6.033 -20.680 -15.193 1.00 81.81 184 SER A N 1
ATOM 1396 C CA . SER A 1 184 ? 5.871 -20.803 -13.740 1.00 81.81 184 SER A CA 1
ATOM 1397 C C . SER A 1 184 ? 4.600 -20.101 -13.254 1.00 81.81 184 SER A C 1
ATOM 1399 O O . SER A 1 184 ? 3.858 -20.675 -12.463 1.00 81.81 184 SER A O 1
ATOM 1401 N N . GLY A 1 185 ? 4.287 -18.913 -13.781 1.00 77.81 185 GLY A N 1
ATOM 1402 C CA . GLY A 1 185 ? 3.067 -18.175 -13.451 1.00 77.81 185 GLY A CA 1
ATOM 1403 C C . GLY A 1 185 ? 1.776 -18.900 -13.845 1.00 77.81 185 GLY A C 1
ATOM 1404 O O . GLY A 1 185 ? 0.826 -18.902 -13.067 1.00 77.81 185 GLY A O 1
ATOM 1405 N N . MET A 1 186 ? 1.725 -19.536 -15.017 1.00 76.06 186 MET A N 1
ATOM 1406 C CA . MET A 1 186 ? 0.549 -20.297 -15.464 1.00 76.06 186 MET A CA 1
ATOM 1407 C C . MET A 1 186 ? 0.299 -21.528 -14.591 1.00 76.06 186 MET A C 1
ATOM 1409 O O . MET A 1 186 ? -0.825 -21.747 -14.152 1.00 76.06 186 MET A O 1
ATOM 1413 N N . LEU A 1 187 ? 1.353 -22.281 -14.268 1.00 70.94 187 LEU A N 1
ATOM 1414 C CA . LEU A 1 187 ? 1.235 -23.549 -13.545 1.00 70.94 187 LEU A CA 1
ATOM 1415 C C . LEU A 1 187 ? 0.618 -23.377 -12.145 1.00 70.94 187 LEU A C 1
ATOM 1417 O O . LEU A 1 187 ? -0.164 -24.215 -11.703 1.00 70.94 187 LEU A O 1
ATOM 1421 N N . PHE A 1 188 ? 0.913 -22.262 -11.468 1.00 65.69 188 PHE A N 1
ATOM 1422 C CA . PHE A 1 188 ? 0.279 -21.919 -10.190 1.00 65.69 188 PHE A CA 1
ATOM 1423 C C . PHE A 1 188 ? -1.123 -21.306 -10.350 1.00 65.69 188 PHE A C 1
ATOM 1425 O O . PHE A 1 188 ? -1.975 -21.505 -9.483 1.00 65.69 188 PHE A O 1
ATOM 1432 N N . ASN A 1 189 ? -1.389 -20.587 -11.445 1.00 65.31 189 ASN A N 1
ATOM 1433 C CA . ASN A 1 189 ? -2.684 -19.939 -11.678 1.00 65.31 189 ASN A CA 1
ATOM 1434 C C . ASN A 1 189 ? -3.771 -20.902 -12.185 1.00 65.31 189 ASN A C 1
ATOM 1436 O O . ASN A 1 189 ? -4.933 -20.728 -11.812 1.00 65.31 189 ASN A O 1
ATOM 1440 N N . ASP A 1 190 ? -3.425 -21.935 -12.959 1.00 58.09 190 ASP A N 1
ATOM 1441 C CA . ASP A 1 190 ? -4.380 -22.943 -13.451 1.00 58.09 190 ASP A CA 1
ATOM 1442 C C . ASP A 1 190 ? -5.041 -23.721 -12.304 1.00 58.09 190 ASP A C 1
ATOM 1444 O O . ASP A 1 190 ? -6.233 -24.036 -12.352 1.00 58.09 190 ASP A O 1
ATOM 1448 N N . VAL A 1 191 ? -4.300 -23.973 -11.222 1.00 57.84 191 VAL A N 1
ATOM 1449 C CA . VAL A 1 191 ? -4.834 -24.612 -10.009 1.00 57.84 191 VAL A CA 1
ATOM 1450 C C . VAL A 1 191 ? -5.859 -23.707 -9.314 1.00 57.84 191 VAL A C 1
ATOM 1452 O O . VAL A 1 191 ? -6.861 -24.194 -8.794 1.00 57.84 191 VAL A O 1
ATOM 1455 N N . HIS A 1 192 ? -5.653 -22.388 -9.322 1.00 54.81 192 HIS A N 1
ATOM 1456 C CA . HIS A 1 192 ? -6.560 -21.429 -8.687 1.00 54.81 192 HIS A CA 1
ATOM 1457 C C . HIS A 1 192 ? -7.777 -21.070 -9.541 1.00 54.81 192 HIS A C 1
ATOM 1459 O O . HIS A 1 192 ? -8.870 -20.947 -8.992 1.00 54.81 192 HIS A O 1
ATOM 1465 N N . CYS A 1 193 ? -7.634 -20.944 -10.862 1.00 51.62 193 CYS A N 1
ATOM 1466 C CA . CYS A 1 193 ? -8.768 -20.632 -11.733 1.00 51.62 193 CYS A CA 1
ATOM 1467 C C . CYS A 1 193 ? -9.778 -21.784 -11.787 1.00 51.62 193 CYS A C 1
ATOM 1469 O O . CYS A 1 193 ? -10.976 -21.525 -11.691 1.00 51.62 193 CYS A O 1
ATOM 1471 N N . ASN A 1 194 ? -9.314 -23.039 -11.849 1.00 50.34 194 ASN A N 1
ATOM 1472 C CA . ASN A 1 194 ? -10.201 -24.206 -11.886 1.00 50.34 194 ASN A CA 1
ATOM 1473 C C . ASN A 1 194 ? -11.023 -24.388 -10.604 1.00 50.34 194 ASN A C 1
ATOM 1475 O O . ASN A 1 194 ? -12.156 -24.837 -10.681 1.00 50.34 194 ASN A O 1
ATOM 1479 N N . LEU A 1 195 ? -10.504 -23.992 -9.437 1.00 49.66 195 LEU A N 1
ATOM 1480 C CA . LEU A 1 195 ? -11.250 -24.053 -8.172 1.00 49.66 195 LEU A CA 1
ATOM 1481 C C . LEU A 1 195 ? -12.392 -23.026 -8.087 1.00 49.66 195 LEU A C 1
ATOM 1483 O O . LEU A 1 195 ? -13.286 -23.185 -7.263 1.00 49.66 195 LEU A O 1
ATOM 1487 N N . ILE A 1 196 ? -12.354 -21.977 -8.913 1.00 48.34 196 ILE A N 1
ATOM 1488 C CA . ILE A 1 196 ? -13.271 -20.828 -8.845 1.00 48.34 196 ILE A CA 1
ATOM 1489 C C . ILE A 1 196 ? -14.319 -20.874 -9.965 1.00 48.34 196 ILE A C 1
ATOM 1491 O O . ILE A 1 196 ? -15.382 -20.272 -9.838 1.00 48.34 196 ILE A O 1
ATOM 1495 N N . THR A 1 197 ? -14.047 -21.581 -11.065 1.00 47.00 197 THR A N 1
ATOM 1496 C CA . THR A 1 197 ? -15.006 -21.800 -12.160 1.00 47.00 197 THR A CA 1
ATOM 1497 C C . THR A 1 197 ? -15.957 -22.973 -11.924 1.00 47.00 197 THR A C 1
ATOM 1499 O O . THR A 1 197 ? -16.998 -23.022 -12.572 1.00 47.00 197 THR A O 1
ATOM 1502 N N . THR A 1 198 ? -15.644 -23.900 -11.012 1.00 43.09 198 THR A N 1
ATOM 1503 C CA . THR A 1 198 ? -16.490 -25.073 -10.705 1.00 43.09 198 THR A CA 1
ATOM 1504 C C . THR A 1 198 ? -17.431 -24.906 -9.502 1.00 43.09 198 THR A C 1
ATOM 1506 O O . THR A 1 198 ? -18.054 -25.883 -9.092 1.00 43.09 198 THR A O 1
ATOM 1509 N N . THR A 1 199 ? -17.556 -23.701 -8.939 1.00 40.53 199 THR A N 1
ATOM 1510 C CA . THR A 1 199 ? -18.503 -23.356 -7.854 1.00 40.53 199 THR A CA 1
ATOM 1511 C C . THR A 1 199 ? -19.398 -22.200 -8.257 1.00 40.53 199 THR A C 1
ATOM 1513 O O . THR A 1 199 ? -20.616 -22.288 -8.004 1.00 40.53 199 THR A O 1
#

Secondary structure (DSSP, 8-state):
-HHHHHHHHHHHTSTTTTTSTTTTTSS-HHHHHHHHHHHHHHHHHHHHHHH-HHHHHHHHHHHHIIIIIIHHHTTT-TTHHHHHHHHHHHHHHHHHHHTT--SSS-SHHHHHHHHHHHHHHHHHHHHHHHTHHHHHHTT---GGGS-SSSHHHHHHHHHHHHHHHHHHHHHHHTTSS-HHHHHHHHHHHHHHHHHHH--

Radius of gyration: 19.21 Å; Cα contacts (8 Å, |Δi|>4): 234; chains: 1; bounding box: 44×38×51 Å

Sequence (199 aa):
VINQMMEKERDANMARTKNRPLPTGRITMPQAGVFAGVTCSLGTAILFNVGGPMPAAVALSTAALYTMVYTPMKVKSPYNTHIGSIAGSLPVLIGFSVAGVPLFGDLAPWTLFLLQTLWQFPHFYALAWLFRVDYSRAGYRMFPLADETGHETAAMCRPYMIALAALPVAASALGVTSWMFAFSGMLFNDVHCNLITTT

InterPro domains:
  IPR000537 UbiA prenyltransferase [PF01040] (1-187)
  IPR006369 Protohaem IX farnesyltransferase [PTHR43448] (2-189)
  IPR006369 Protohaem IX farnesyltransferase [cd13957] (1-189)
  IPR044878 UbiA prenyltransferase superfamily [G3DSA:1.10.357.140] (1-103)

Organism: Perkinsus olseni (NCBI:txid32597)

pLDDT: mean 90.11, std 10.29, range [40.53, 97.81]

Solvent-accessible surface area (backbone atoms only — not comparable to full-atom values): 10381 Å² total; per-residue (Å²): 98,65,58,54,67,77,36,26,73,40,31,49,53,20,90,89,38,30,82,38,52,56,49,63,57,79,42,52,73,68,60,49,50,52,52,38,51,52,52,52,51,52,54,36,51,51,33,32,74,70,32,31,68,61,22,22,51,50,49,53,49,32,53,45,44,39,50,72,46,24,56,62,26,36,56,73,35,51,67,23,60,60,52,42,26,51,38,70,16,45,62,47,45,29,53,35,30,46,72,69,47,57,83,72,97,43,62,55,49,53,50,55,26,48,51,51,29,33,62,41,48,51,56,51,50,53,51,43,42,75,42,18,68,42,38,53,70,39,56,43,30,58,68,32,60,83,45,88,84,45,60,65,50,52,59,66,29,48,65,39,51,55,50,50,44,47,44,36,47,53,36,24,74,71,67,66,44,56,63,67,52,22,54,56,45,38,64,62,37,57,65,56,51,56,67,63,74,78,112

Mean predicted aligned error: 5.31 Å